Protein AF-A0A9Q9B5T7-F1 (afdb_monomer_lite)

Radius of gyration: 18.52 Å; chains: 1; bounding box: 42×39×51 Å

Secondary structure (DSSP, 8-state):
-HHHHHHHHHHHHHTSS-------TT-EEEEEEEEESEEEEEEEEEETTEEEEEEEEEEEE--EETTEEEEEEEEEEEEEEEEEEE--EETTEE--EEEEEEEEEEEEEEEEETT--EEEEEEEEEEEEEEEEEE-SS-TTEEEEEEEEEEEEE-TTGGGTT--SEEEEEEEEEEEEEE-

Foldseek 3Di:
DVVVVVVVVVVVVLQPAQFEDDLAAQKKKKWWWDFAFTFIKIKHHNHSFKMKIWTKGWHWDWDDDPPKIKIKTFIKIKIWMKGFPDFDARNHYTWTWIKIKTKMKTFIWIAIPPVRDTDTWIKIKIKIKTKIKGGGPVCNQKIKMWIKIKMKIAIPCCVVPVHDRIDTDITGTMIMITID

pLDDT: mean 84.71, std 15.4, range [39.19, 98.0]

Sequence (180 aa):
MKKIVFIFIFIGSIFMQSVYAGNQKGTTKIGAYIGYPFGISFSHNFTQKGQLDIQISGIVGFPIKGNNAYFYYGGEFYVGYLRSVAEPIINGAVCPFEIGGGIGLAPVMEHTYPNSSQNLAIYIGGFFDLRWEVFFVNLPHFNLFLDISPGVYFNPTAFKYDRHLAIITGRIGLGLRYIF

Structure (mmCIF, N/CA/C/O backbone):
data_AF-A0A9Q9B5T7-F1
#
_entry.id   AF-A0A9Q9B5T7-F1
#
loop_
_atom_site.group_PDB
_atom_site.id
_atom_site.type_symbol
_atom_site.label_atom_id
_atom_site.label_alt_id
_atom_site.label_comp_id
_atom_site.label_asym_id
_atom_site.label_entity_id
_atom_site.label_seq_id
_atom_site.pdbx_PDB_ins_code
_atom_site.Cartn_x
_atom_site.Cartn_y
_atom_site.Cartn_z
_atom_site.occupancy
_atom_site.B_iso_or_equiv
_atom_site.auth_seq_id
_atom_site.auth_comp_id
_atom_site.auth_asym_id
_atom_site.auth_atom_id
_atom_site.pdbx_PDB_model_num
ATOM 1 N N . MET A 1 1 ? 7.354 -28.021 4.460 1.00 44.66 1 MET A N 1
ATOM 2 C CA . MET A 1 1 ? 6.217 -28.361 5.350 1.00 44.66 1 MET A CA 1
ATOM 3 C C . MET A 1 1 ? 6.230 -27.589 6.670 1.00 44.66 1 MET A C 1
ATOM 5 O O . MET A 1 1 ? 5.253 -26.909 6.934 1.00 44.66 1 MET A O 1
ATOM 9 N N . LYS A 1 2 ? 7.323 -27.579 7.453 1.00 39.84 2 LYS A N 1
ATOM 10 C CA . LYS A 1 2 ? 7.392 -26.843 8.741 1.00 39.84 2 LYS A CA 1
ATOM 11 C C . LYS A 1 2 ? 7.036 -25.345 8.641 1.00 39.84 2 LYS A C 1
ATOM 13 O O . LYS A 1 2 ? 6.262 -24.858 9.448 1.00 39.84 2 LYS A O 1
ATOM 18 N N . LYS A 1 3 ? 7.514 -24.635 7.608 1.00 42.47 3 LYS A N 1
ATOM 19 C CA . LYS A 1 3 ? 7.206 -23.202 7.387 1.00 42.47 3 LYS A CA 1
ATOM 20 C C . LYS A 1 3 ? 5.724 -22.928 7.077 1.00 42.47 3 LYS A C 1
ATOM 22 O O . LYS A 1 3 ? 5.190 -21.925 7.521 1.00 42.47 3 LYS A O 1
ATOM 27 N N . ILE A 1 4 ? 5.063 -23.844 6.363 1.00 49.12 4 ILE A N 1
ATOM 28 C CA . ILE A 1 4 ? 3.631 -23.748 6.031 1.00 49.12 4 ILE A CA 1
ATOM 29 C C . ILE A 1 4 ? 2.795 -23.957 7.295 1.00 49.12 4 ILE A C 1
ATOM 31 O O . ILE A 1 4 ? 1.866 -23.204 7.543 1.00 49.12 4 ILE A O 1
ATOM 35 N N . VAL A 1 5 ? 3.189 -24.907 8.147 1.00 48.81 5 VAL A N 1
ATOM 36 C CA . VAL A 1 5 ? 2.552 -25.135 9.450 1.00 48.81 5 VAL A CA 1
ATOM 37 C C . VAL A 1 5 ? 2.672 -23.901 10.349 1.00 48.81 5 VAL A C 1
ATOM 39 O O . VAL A 1 5 ? 1.681 -23.518 10.947 1.00 48.81 5 VAL A O 1
ATOM 42 N N . PHE A 1 6 ? 3.817 -23.208 10.378 1.00 49.06 6 PHE A N 1
ATOM 43 C CA . PHE A 1 6 ? 3.931 -21.935 11.106 1.00 49.06 6 PHE A CA 1
ATOM 44 C C . PHE A 1 6 ? 3.012 -20.843 10.553 1.00 49.06 6 PHE A C 1
ATOM 46 O O . PHE A 1 6 ? 2.410 -20.127 11.340 1.00 49.06 6 PHE A O 1
ATOM 53 N N . ILE A 1 7 ? 2.859 -20.738 9.229 1.00 54.16 7 ILE A N 1
ATOM 54 C CA . ILE A 1 7 ? 1.939 -19.775 8.606 1.00 54.16 7 ILE A CA 1
ATOM 55 C C . ILE A 1 7 ? 0.486 -20.115 8.958 1.00 54.16 7 ILE A C 1
ATOM 57 O O . ILE A 1 7 ? -0.253 -19.232 9.369 1.00 54.16 7 ILE A O 1
ATOM 61 N N . PHE A 1 8 ? 0.084 -21.386 8.886 1.00 50.44 8 PHE A N 1
ATOM 62 C CA . PHE A 1 8 ? -1.262 -21.818 9.279 1.00 50.44 8 PHE A CA 1
ATOM 63 C C . PHE A 1 8 ? -1.513 -21.727 10.786 1.00 50.44 8 PHE A C 1
ATOM 65 O O . PHE A 1 8 ? -2.636 -21.446 11.181 1.00 50.44 8 PHE A O 1
ATOM 72 N N . ILE A 1 9 ? -0.497 -21.917 11.629 1.00 52.69 9 ILE A N 1
ATOM 73 C CA . ILE A 1 9 ? -0.594 -21.694 13.078 1.00 52.69 9 ILE A CA 1
ATOM 74 C C . ILE A 1 9 ? -0.696 -20.198 13.372 1.00 52.69 9 ILE A C 1
ATOM 76 O O . ILE A 1 9 ? -1.502 -19.814 14.207 1.00 52.69 9 ILE A O 1
ATOM 80 N N . PHE A 1 10 ? 0.055 -19.349 12.669 1.00 52.12 10 PHE A N 1
ATOM 81 C CA . PHE A 1 10 ? -0.022 -17.897 12.822 1.00 52.12 10 PHE A CA 1
ATOM 82 C C . PHE A 1 10 ? -1.396 -17.377 12.377 1.00 52.12 10 PHE A C 1
ATOM 84 O O . PHE A 1 10 ? -2.087 -16.721 13.150 1.00 52.12 10 PHE A O 1
ATOM 91 N N . ILE A 1 11 ? -1.855 -17.785 11.190 1.00 53.28 11 ILE A N 1
ATOM 92 C CA . ILE A 1 11 ? -3.201 -17.512 10.668 1.00 53.28 11 ILE A CA 1
ATOM 93 C C . ILE A 1 11 ? -4.277 -18.083 11.605 1.00 53.28 11 ILE A C 1
ATOM 95 O O . ILE A 1 11 ? -5.206 -17.377 11.973 1.00 53.28 11 ILE A O 1
ATOM 99 N N . GLY A 1 12 ? -4.134 -19.324 12.069 1.00 48.88 12 GLY A N 1
ATOM 100 C CA . GLY A 1 12 ? -5.062 -19.965 13.005 1.00 48.88 12 GLY A CA 1
ATOM 101 C C . GLY A 1 12 ? -5.105 -19.289 14.378 1.00 48.88 12 GLY A C 1
ATOM 102 O O . GLY A 1 12 ? -6.171 -19.183 14.977 1.00 48.88 12 GLY A O 1
ATOM 103 N N . SER A 1 13 ? -3.974 -18.762 14.853 1.00 47.97 13 SER A N 1
ATOM 104 C CA . SER A 1 13 ? -3.888 -18.015 16.110 1.00 47.97 13 SER A CA 1
ATOM 105 C C . SER A 1 13 ? -4.527 -16.628 16.022 1.00 47.97 13 SER A C 1
ATOM 107 O O . SER A 1 13 ? -5.044 -16.152 17.028 1.00 47.97 13 SER A O 1
ATOM 109 N N . ILE A 1 14 ? -4.583 -16.026 14.826 1.00 54.25 14 ILE A N 1
ATOM 110 C CA . ILE A 1 14 ? -5.343 -14.793 14.563 1.00 54.25 14 ILE A CA 1
ATOM 111 C C . ILE A 1 14 ? -6.856 -15.046 14.721 1.00 54.25 14 ILE A C 1
ATOM 113 O O . ILE A 1 14 ? -7.569 -14.180 15.218 1.00 54.25 14 ILE A O 1
ATOM 117 N N . PHE A 1 15 ? -7.346 -16.247 14.391 1.00 47.72 15 PHE A N 1
ATOM 118 C CA . PHE A 1 15 ? -8.767 -16.613 14.509 1.00 47.72 15 PHE A CA 1
ATOM 119 C C . PHE A 1 15 ? -9.203 -17.103 15.907 1.00 47.72 15 PHE A C 1
ATOM 121 O O . PHE A 1 15 ? -10.396 -17.297 16.138 1.00 47.72 15 PHE A O 1
ATOM 128 N N . MET A 1 16 ? -8.268 -17.306 16.845 1.00 39.84 16 MET A N 1
ATOM 129 C CA . MET A 1 16 ? -8.528 -17.892 18.175 1.00 39.84 16 MET A CA 1
ATOM 130 C C . MET A 1 16 ? -8.492 -16.892 19.336 1.00 39.84 16 MET A C 1
ATOM 132 O O . MET A 1 16 ? -8.702 -17.283 20.483 1.00 39.84 16 MET A O 1
ATOM 136 N N . GLN A 1 17 ? -8.223 -15.612 19.085 1.00 42.88 17 GLN A N 1
ATOM 137 C CA . GLN A 1 17 ? -8.236 -14.622 20.160 1.00 42.88 17 GLN A CA 1
ATOM 138 C C . GLN A 1 17 ? -9.648 -14.089 20.370 1.00 42.88 17 GLN A C 1
ATOM 140 O O . GLN A 1 17 ? -10.446 -14.029 19.439 1.00 42.88 17 GLN A O 1
ATOM 145 N N . SER A 1 18 ? -9.968 -13.727 21.609 1.00 39.19 18 SER A N 1
ATOM 146 C CA . SER A 1 18 ? -11.069 -12.823 21.905 1.00 39.19 18 SER A CA 1
ATOM 147 C C . SER A 1 18 ? -10.739 -11.487 21.223 1.00 39.19 18 SER A C 1
ATOM 149 O O . SER A 1 18 ? -9.601 -11.010 21.321 1.00 39.19 18 SER A O 1
ATOM 151 N N . VAL A 1 19 ? -11.690 -10.883 20.500 1.00 47.16 19 VAL A N 1
ATOM 152 C CA . VAL A 1 19 ? -11.488 -9.689 19.633 1.00 47.16 19 VAL A CA 1
ATOM 153 C C . VAL A 1 19 ? -12.333 -8.497 20.212 1.00 47.16 19 VAL A C 1
ATOM 155 O O . VAL A 1 19 ? -13.461 -8.721 20.622 1.00 47.16 19 VAL A O 1
ATOM 158 N N . TYR A 1 20 ? -11.763 -7.294 20.474 1.00 46.72 20 TYR A N 1
ATOM 159 C CA . TYR A 1 20 ? -12.476 -6.080 20.968 1.00 46.72 20 TYR A CA 1
ATOM 160 C C . TYR A 1 20 ? -12.232 -4.891 20.031 1.00 46.72 20 TYR A C 1
ATOM 162 O O . TYR A 1 20 ? -11.212 -4.819 19.349 1.00 46.72 20 TYR A O 1
ATOM 170 N N . ALA A 1 21 ? -13.202 -3.978 19.998 1.00 51.38 21 ALA A N 1
ATOM 171 C CA . ALA A 1 21 ? -13.371 -2.901 19.028 1.00 51.38 21 ALA A CA 1
ATOM 172 C C . ALA A 1 21 ? -12.377 -1.731 19.201 1.00 51.38 21 ALA A C 1
ATOM 174 O O . ALA A 1 21 ? -12.146 -1.259 20.310 1.00 51.38 21 ALA A O 1
ATOM 175 N N . GLY A 1 22 ? -11.901 -1.141 18.099 1.00 56.53 22 GLY A N 1
ATOM 176 C CA . GLY A 1 22 ? -12.499 0.134 17.701 1.00 56.53 22 GLY A CA 1
ATOM 177 C C . GLY A 1 22 ? -11.964 0.724 16.394 1.00 56.53 22 GLY A C 1
ATOM 178 O O . GLY A 1 22 ? -10.990 1.471 16.400 1.00 56.53 22 GLY A O 1
ATOM 179 N N . ASN A 1 23 ? -12.688 0.506 15.293 1.00 68.75 23 ASN A N 1
ATOM 180 C CA . ASN A 1 23 ? -12.613 1.360 14.105 1.00 68.75 23 ASN A CA 1
ATOM 181 C C . ASN A 1 23 ? -13.394 2.664 14.372 1.00 68.75 23 ASN A C 1
ATOM 183 O O . ASN A 1 23 ? -14.503 2.862 13.879 1.00 68.75 23 ASN A O 1
ATOM 187 N N . GLN A 1 24 ? -12.882 3.515 15.264 1.00 81.38 24 GLN A N 1
ATOM 188 C CA . GLN A 1 24 ? -13.587 4.727 15.686 1.00 81.38 24 GLN A CA 1
ATOM 189 C C . GLN A 1 24 ? -13.220 5.924 14.810 1.00 81.38 24 GLN A C 1
ATOM 191 O O . GLN A 1 24 ? -12.184 5.959 14.149 1.00 81.38 24 GLN A O 1
ATOM 196 N N . LYS A 1 25 ? -14.090 6.934 14.807 1.00 88.31 25 LYS A N 1
ATOM 197 C CA . LYS A 1 25 ? -13.773 8.227 14.200 1.00 88.31 25 LYS A CA 1
ATOM 198 C C . LYS A 1 25 ? -12.611 8.873 14.965 1.00 88.31 25 LYS A C 1
ATOM 200 O O . LYS A 1 25 ? -12.662 8.952 16.186 1.00 88.31 25 LYS A O 1
ATOM 205 N N . GLY A 1 26 ? -11.618 9.381 14.242 1.00 88.62 26 GLY A N 1
ATOM 206 C CA . GLY A 1 26 ? -10.431 10.043 14.789 1.00 88.62 26 GLY A CA 1
ATOM 207 C C . GLY A 1 26 ? -9.255 9.107 15.072 1.00 88.62 26 GLY A C 1
ATOM 208 O O . GLY A 1 26 ? -8.153 9.592 15.317 1.00 88.62 26 GLY A O 1
ATOM 209 N N . THR A 1 27 ? -9.454 7.788 14.997 1.00 89.12 27 THR A N 1
ATOM 210 C CA . THR A 1 27 ? -8.391 6.803 15.212 1.00 89.12 27 THR A CA 1
ATOM 211 C C . THR A 1 27 ? -7.291 6.945 14.165 1.00 89.12 27 THR A C 1
ATOM 213 O O . THR A 1 27 ? -7.566 6.980 12.962 1.00 89.12 27 THR A O 1
ATOM 216 N N . THR A 1 28 ? -6.044 6.986 14.630 1.00 93.56 28 THR A N 1
ATOM 217 C CA . THR A 1 28 ? -4.852 7.038 13.778 1.00 93.56 28 THR A CA 1
ATOM 218 C C . THR A 1 28 ? -4.064 5.749 13.935 1.00 93.56 28 THR A C 1
ATOM 220 O O . THR A 1 28 ? -3.933 5.229 15.041 1.00 93.56 28 THR A O 1
ATOM 223 N N . LYS A 1 29 ? -3.546 5.216 12.828 1.00 93.81 29 LYS A N 1
ATOM 224 C CA . LYS A 1 29 ? -2.855 3.927 12.796 1.00 93.81 29 LYS A CA 1
ATOM 225 C C . LYS A 1 29 ? -1.537 4.070 12.036 1.00 93.81 29 LYS A C 1
ATOM 227 O O . LYS A 1 29 ? -1.515 4.681 10.970 1.00 93.81 29 LYS A O 1
ATOM 232 N N . ILE A 1 30 ? -0.444 3.495 12.539 1.00 95.50 30 ILE A N 1
ATOM 233 C CA . ILE A 1 30 ? 0.839 3.419 11.816 1.00 95.50 30 ILE A CA 1
ATOM 234 C C . ILE A 1 30 ? 1.472 2.045 11.975 1.00 95.50 30 ILE A C 1
ATOM 236 O O . ILE A 1 30 ? 1.440 1.471 13.057 1.00 95.50 30 ILE A O 1
ATOM 240 N N . GLY A 1 31 ? 2.100 1.511 10.937 1.00 94.25 31 GLY A N 1
ATOM 241 C CA . GLY A 1 31 ? 2.891 0.302 11.103 1.00 94.25 31 GLY A CA 1
ATOM 242 C C . GLY A 1 31 ? 3.511 -0.227 9.833 1.00 94.25 31 GLY A C 1
ATOM 243 O O . GLY A 1 31 ? 3.676 0.499 8.857 1.00 94.25 31 GLY A O 1
ATOM 244 N N . ALA A 1 32 ? 3.886 -1.498 9.871 1.00 95.12 32 ALA A N 1
ATOM 245 C CA . ALA A 1 32 ? 4.594 -2.153 8.784 1.00 95.12 32 ALA A CA 1
ATOM 246 C C . ALA A 1 32 ? 3.621 -2.886 7.857 1.00 95.12 32 ALA A C 1
ATOM 248 O O . ALA A 1 32 ? 2.612 -3.433 8.300 1.00 95.12 32 ALA A O 1
ATOM 249 N N . TYR A 1 33 ? 3.967 -2.925 6.576 1.00 94.44 33 TYR A N 1
ATOM 250 C CA . TYR A 1 33 ? 3.302 -3.684 5.529 1.00 94.44 33 TYR A CA 1
ATOM 251 C C . TYR A 1 33 ? 4.312 -4.627 4.878 1.00 94.44 33 TYR A C 1
ATOM 253 O O . TYR A 1 33 ? 5.367 -4.201 4.404 1.00 94.44 33 TYR A O 1
ATOM 261 N N . ILE A 1 34 ? 3.993 -5.914 4.879 1.00 93.06 34 ILE A N 1
ATOM 262 C CA . ILE A 1 34 ? 4.806 -6.978 4.304 1.00 93.06 34 ILE A CA 1
ATOM 263 C C . ILE A 1 34 ? 4.008 -7.599 3.165 1.00 93.06 34 ILE A C 1
ATOM 265 O O . ILE A 1 34 ? 2.947 -8.190 3.371 1.00 93.06 34 ILE A O 1
ATOM 269 N N . GLY A 1 35 ? 4.546 -7.484 1.960 1.00 90.44 35 GLY A N 1
ATOM 270 C CA . GLY A 1 35 ? 3.885 -7.936 0.753 1.00 90.44 35 GLY A CA 1
ATOM 271 C C . GLY A 1 35 ? 4.619 -7.457 -0.485 1.00 90.44 35 GLY A C 1
ATOM 272 O O . GLY A 1 35 ? 5.831 -7.224 -0.464 1.00 90.44 35 GLY A O 1
ATOM 273 N N . TYR A 1 36 ? 3.857 -7.307 -1.557 1.00 90.62 36 TYR A N 1
ATOM 274 C CA . TYR A 1 36 ? 4.259 -6.541 -2.717 1.00 90.62 36 TYR A CA 1
ATOM 275 C C . TYR A 1 36 ? 3.397 -5.281 -2.770 1.00 90.62 36 TYR A C 1
ATOM 277 O O . TYR A 1 36 ? 2.193 -5.433 -2.936 1.00 90.62 36 TYR A O 1
ATOM 285 N N . PRO A 1 37 ? 3.954 -4.072 -2.625 1.00 90.69 37 PRO A N 1
ATOM 286 C CA . PRO A 1 37 ? 5.326 -3.766 -2.204 1.00 90.69 37 PRO A CA 1
ATOM 287 C C . PRO A 1 37 ? 5.548 -3.986 -0.687 1.00 90.69 37 PRO A C 1
ATOM 289 O O . PRO A 1 37 ? 4.654 -4.456 0.004 1.00 90.69 37 PRO A O 1
ATOM 292 N N . PHE A 1 38 ? 6.732 -3.690 -0.137 1.00 92.62 38 PHE A N 1
ATOM 293 C CA . PHE A 1 38 ? 6.987 -3.782 1.316 1.00 92.62 38 PHE A CA 1
ATOM 294 C C . PHE A 1 38 ? 7.300 -2.402 1.897 1.00 92.62 38 PHE A C 1
ATOM 296 O O . PHE A 1 38 ? 8.043 -1.636 1.287 1.00 92.62 38 PHE A O 1
ATOM 303 N N . GLY A 1 39 ? 6.797 -2.068 3.085 1.00 95.06 39 GLY A N 1
ATOM 304 C CA . GLY A 1 39 ? 7.050 -0.739 3.631 1.00 95.06 39 GLY A CA 1
ATOM 305 C C . GLY A 1 39 ? 6.294 -0.373 4.894 1.00 95.06 39 GLY A C 1
ATOM 306 O O . GLY A 1 39 ? 6.007 -1.216 5.741 1.00 95.06 39 GLY A O 1
ATOM 307 N N . ILE A 1 40 ? 6.012 0.921 5.023 1.00 96.38 40 ILE A N 1
ATOM 308 C CA . ILE A 1 40 ? 5.319 1.530 6.156 1.00 96.38 40 ILE A CA 1
ATOM 309 C C . ILE A 1 40 ? 3.962 2.018 5.674 1.00 96.38 40 ILE A C 1
ATOM 311 O O . ILE A 1 40 ? 3.825 2.549 4.572 1.00 96.38 40 ILE A O 1
ATOM 315 N N . SER A 1 41 ? 2.955 1.850 6.514 1.00 96.00 41 SER A N 1
ATOM 316 C CA . SER A 1 41 ? 1.600 2.271 6.236 1.00 96.00 41 SER A CA 1
ATOM 317 C C . SER A 1 41 ? 1.041 3.106 7.378 1.00 96.00 41 SER A C 1
ATOM 319 O O . SER A 1 41 ? 1.283 2.822 8.550 1.00 96.00 41 SER A O 1
ATOM 321 N N . PHE A 1 42 ? 0.288 4.132 7.013 1.00 96.12 42 PHE A N 1
ATOM 322 C CA . PHE A 1 42 ? -0.403 5.052 7.895 1.00 96.12 42 PHE A CA 1
ATOM 323 C C . PHE A 1 42 ? -1.874 5.103 7.489 1.00 96.12 42 PHE A C 1
ATOM 325 O O . PHE A 1 42 ? -2.177 5.154 6.300 1.00 96.12 42 PHE A O 1
ATOM 332 N N . SER A 1 43 ? -2.789 5.137 8.451 1.00 95.38 43 SER A N 1
ATOM 333 C CA . SER A 1 43 ? -4.190 5.422 8.162 1.00 95.38 43 SER A CA 1
ATOM 334 C C . SER A 1 43 ? -4.830 6.307 9.222 1.00 95.38 43 SER A C 1
ATOM 336 O O . SER A 1 43 ? -4.394 6.355 10.375 1.00 95.38 43 SER A O 1
ATOM 338 N N . HIS A 1 44 ? -5.863 7.037 8.812 1.00 95.06 44 HIS A N 1
ATOM 339 C CA . HIS A 1 44 ? -6.631 7.896 9.704 1.00 95.06 44 HIS A CA 1
ATOM 340 C C . HIS A 1 44 ? -8.123 7.799 9.399 1.00 95.06 44 HIS A C 1
ATOM 342 O O . HIS A 1 44 ? -8.561 8.036 8.272 1.00 95.06 44 HIS A O 1
ATOM 348 N N . ASN A 1 45 ? -8.914 7.500 10.423 1.00 93.06 45 ASN A N 1
ATOM 349 C CA . ASN A 1 45 ? -10.358 7.363 10.311 1.00 93.06 45 ASN A CA 1
ATOM 350 C C . ASN A 1 45 ? -11.051 8.729 10.396 1.00 93.06 45 ASN A C 1
ATOM 352 O O . ASN A 1 45 ? -11.218 9.286 11.480 1.00 93.06 45 ASN A O 1
ATOM 356 N N . PHE A 1 46 ? -11.564 9.250 9.282 1.00 91.88 46 PHE A N 1
ATOM 357 C CA . PHE A 1 46 ? -12.375 10.478 9.294 1.00 91.88 46 PHE A CA 1
ATOM 358 C C . PHE A 1 46 ? -13.784 10.255 9.847 1.00 91.88 46 PHE A C 1
ATOM 360 O O . PHE A 1 46 ? -14.415 11.161 10.399 1.00 91.88 46 PHE A O 1
ATOM 367 N N . THR A 1 47 ? -14.305 9.045 9.658 1.00 89.19 47 THR A N 1
ATOM 368 C CA . THR A 1 47 ? -15.614 8.591 10.142 1.00 89.19 47 THR A CA 1
ATOM 369 C C . THR A 1 47 ? -15.489 7.143 10.610 1.00 89.19 47 THR A C 1
ATOM 371 O O . THR A 1 47 ? -14.462 6.517 10.376 1.00 89.19 47 THR A O 1
ATOM 374 N N . GLN A 1 48 ? -16.539 6.580 11.213 1.00 84.62 48 GLN A N 1
ATOM 375 C CA . GLN A 1 48 ? -16.557 5.152 11.568 1.00 84.62 48 GLN A CA 1
ATOM 376 C C . GLN A 1 48 ? -16.375 4.222 10.354 1.00 84.62 48 GLN A C 1
ATOM 378 O O . GLN A 1 48 ? -15.908 3.104 10.515 1.00 84.62 48 GLN A O 1
ATOM 383 N N . LYS A 1 49 ? -16.729 4.684 9.145 1.00 89.94 49 LYS A N 1
ATOM 384 C CA . LYS A 1 49 ? -16.713 3.873 7.917 1.00 89.94 49 LYS A CA 1
ATOM 385 C C . LYS A 1 49 ? -15.710 4.329 6.873 1.00 89.94 49 LYS A C 1
ATOM 387 O O . LYS A 1 49 ? -15.706 3.772 5.789 1.00 89.94 49 LYS A O 1
ATOM 392 N N . GLY A 1 50 ? -14.966 5.400 7.109 1.00 93.31 50 GLY A N 1
ATOM 393 C CA . GLY A 1 50 ? -14.171 6.046 6.068 1.00 93.31 50 GLY A CA 1
ATOM 394 C C . GLY A 1 50 ? -12.806 6.420 6.597 1.00 93.31 50 GLY A C 1
ATOM 395 O O . GLY A 1 50 ? -12.735 7.162 7.582 1.00 93.31 50 GLY A O 1
ATOM 396 N N . GLN A 1 51 ? -11.762 5.953 5.918 1.00 94.88 51 GLN A N 1
ATOM 397 C CA . GLN A 1 51 ? -10.379 6.193 6.303 1.00 94.88 51 GLN A CA 1
ATOM 398 C C . GLN A 1 51 ? -9.510 6.671 5.136 1.00 94.88 51 GLN A C 1
ATOM 400 O O . GLN A 1 51 ? -9.681 6.254 3.992 1.00 94.88 51 GLN A O 1
ATOM 405 N N . LEU A 1 52 ? -8.576 7.568 5.453 1.00 96.81 52 LEU A N 1
ATOM 406 C CA . LEU A 1 52 ? -7.400 7.855 4.636 1.00 96.81 52 LEU A CA 1
ATOM 407 C C . LEU A 1 52 ? -6.424 6.698 4.776 1.00 96.81 52 LEU A C 1
ATOM 409 O O . LEU A 1 52 ? -6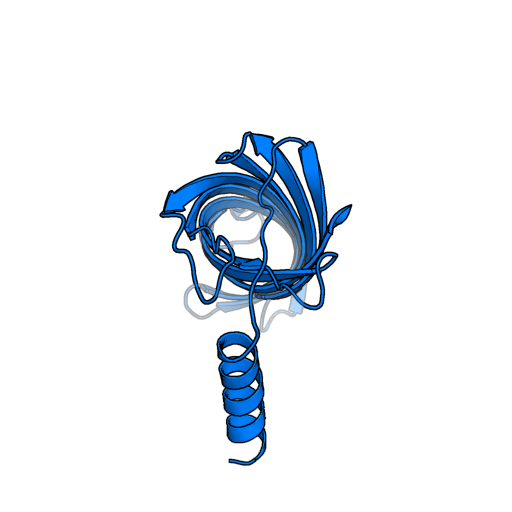.164 6.271 5.899 1.00 96.81 52 LEU A O 1
ATOM 413 N N . ASP A 1 53 ? -5.832 6.274 3.671 1.00 95.62 53 ASP A N 1
ATOM 414 C CA . ASP A 1 53 ? -4.750 5.302 3.657 1.00 95.62 53 ASP A CA 1
ATOM 415 C C . ASP A 1 53 ? -3.530 5.883 2.950 1.00 95.62 53 ASP A C 1
ATOM 417 O O . ASP A 1 53 ? -3.630 6.393 1.837 1.00 95.62 53 ASP A O 1
ATOM 421 N N . ILE A 1 54 ? -2.374 5.822 3.601 1.00 96.88 54 ILE A N 1
ATOM 422 C CA . ILE A 1 54 ? -1.090 6.247 3.049 1.00 96.88 54 ILE A CA 1
ATOM 423 C C . ILE A 1 54 ? -0.100 5.102 3.206 1.00 96.88 54 ILE A C 1
ATOM 425 O O . ILE A 1 54 ? -0.056 4.411 4.228 1.00 96.88 54 ILE A O 1
ATOM 429 N N . GLN A 1 55 ? 0.737 4.909 2.197 1.00 95.81 55 GLN A N 1
ATOM 430 C CA . GLN A 1 55 ? 1.797 3.918 2.246 1.00 95.81 55 GLN A CA 1
ATOM 431 C C . GLN A 1 55 ? 3.056 4.443 1.560 1.00 95.81 55 GLN A C 1
ATOM 433 O O . GLN A 1 55 ? 2.992 5.096 0.524 1.00 95.81 55 GLN A O 1
ATOM 438 N N . ILE A 1 56 ? 4.206 4.152 2.164 1.00 96.62 56 ILE A N 1
ATOM 439 C CA . ILE A 1 56 ? 5.528 4.382 1.583 1.00 96.62 56 ILE A CA 1
ATOM 440 C C . ILE A 1 56 ? 6.226 3.037 1.556 1.00 96.62 56 ILE A C 1
ATOM 442 O O . ILE A 1 56 ? 6.382 2.407 2.602 1.00 96.62 56 ILE A O 1
ATOM 446 N N . SER A 1 57 ? 6.600 2.562 0.375 1.00 95.12 57 SER A N 1
ATOM 447 C CA . SER A 1 57 ? 7.115 1.205 0.208 1.00 95.12 57 SER A CA 1
ATOM 448 C C . SER A 1 57 ? 8.275 1.118 -0.766 1.00 95.12 57 SER A C 1
ATOM 450 O O . SER A 1 57 ? 8.394 1.920 -1.684 1.00 95.12 57 SER A O 1
ATOM 452 N N . GLY A 1 58 ? 9.142 0.133 -0.555 1.00 95.19 58 GLY A N 1
ATOM 453 C CA . GLY A 1 58 ? 10.125 -0.300 -1.534 1.00 95.19 58 GLY A CA 1
ATOM 454 C C . GLY A 1 58 ? 9.469 -1.229 -2.546 1.00 95.19 58 GLY A C 1
ATOM 455 O O . GLY A 1 58 ? 8.762 -2.169 -2.169 1.00 95.19 58 GLY A O 1
ATOM 456 N N . ILE A 1 59 ? 9.710 -0.975 -3.831 1.00 93.19 59 ILE A N 1
ATOM 457 C CA . ILE A 1 59 ? 9.141 -1.762 -4.925 1.00 93.19 59 ILE A CA 1
ATOM 458 C C . ILE A 1 59 ? 10.242 -2.332 -5.800 1.00 93.19 59 ILE A C 1
ATOM 460 O O . ILE A 1 59 ? 11.292 -1.718 -5.991 1.00 93.19 59 ILE A O 1
ATOM 464 N N . VAL A 1 60 ? 9.965 -3.498 -6.369 1.00 92.12 60 VAL A N 1
ATOM 465 C CA . VAL A 1 60 ? 10.791 -4.139 -7.393 1.00 92.12 60 VAL A CA 1
ATOM 466 C C . VAL A 1 60 ? 9.889 -4.688 -8.493 1.00 92.12 60 VAL A C 1
ATOM 468 O O . VAL A 1 60 ? 8.711 -4.917 -8.257 1.00 92.12 60 VAL A O 1
ATOM 471 N N . GLY A 1 61 ? 10.375 -4.922 -9.700 1.00 89.06 61 GLY A N 1
ATOM 472 C CA . GLY A 1 61 ? 9.542 -5.531 -10.735 1.00 89.06 61 GLY A CA 1
ATOM 473 C C . GLY A 1 61 ? 10.332 -5.945 -11.956 1.00 89.06 61 GLY A C 1
ATOM 474 O O . GLY A 1 61 ? 11.417 -5.431 -12.197 1.00 89.06 61 GLY A O 1
ATOM 475 N N . PHE A 1 62 ? 9.784 -6.887 -12.720 1.00 89.56 62 PHE A N 1
ATOM 476 C CA . PHE A 1 62 ? 10.403 -7.403 -13.941 1.00 89.56 62 PHE A CA 1
ATOM 477 C C . PHE A 1 62 ? 9.398 -7.435 -15.105 1.00 89.56 62 PHE A C 1
ATOM 479 O O . PHE A 1 62 ? 8.901 -8.509 -15.452 1.00 89.56 62 PHE A O 1
ATOM 486 N N . PRO A 1 63 ? 9.039 -6.286 -15.708 1.00 87.06 63 PRO A N 1
ATOM 487 C CA . PRO A 1 63 ? 8.164 -6.283 -16.872 1.00 87.06 63 PRO A CA 1
ATOM 488 C C . PRO A 1 63 ? 8.850 -6.872 -18.107 1.00 87.06 63 PRO A C 1
ATOM 490 O O . PRO A 1 63 ? 10.056 -6.717 -18.320 1.00 87.06 63 PRO A O 1
ATOM 493 N N . ILE A 1 64 ? 8.042 -7.498 -18.960 1.00 85.75 64 ILE A N 1
ATOM 494 C CA . ILE A 1 64 ? 8.470 -8.098 -20.227 1.00 85.75 64 ILE A CA 1
ATOM 495 C C . ILE A 1 64 ? 7.757 -7.372 -21.370 1.00 85.75 64 ILE A C 1
ATOM 497 O O . ILE A 1 64 ? 6.532 -7.243 -21.352 1.00 85.75 64 ILE A O 1
ATOM 501 N N . LYS A 1 65 ? 8.507 -6.889 -22.366 1.00 82.38 65 LYS A N 1
ATOM 502 C CA . LYS A 1 65 ? 7.999 -6.252 -23.592 1.00 82.38 65 LYS A CA 1
ATOM 503 C C . LYS A 1 65 ? 8.605 -6.943 -24.814 1.00 82.38 65 LYS A C 1
ATOM 505 O O . LYS A 1 65 ? 9.770 -6.727 -25.144 1.00 82.38 65 LYS A O 1
ATOM 510 N N . GLY A 1 66 ? 7.814 -7.774 -25.495 1.00 81.94 66 GLY A N 1
ATOM 511 C CA . GLY A 1 66 ? 8.320 -8.612 -26.587 1.00 81.94 66 GLY A CA 1
ATOM 512 C C . GLY A 1 66 ? 9.430 -9.543 -26.085 1.00 81.94 66 GLY A C 1
ATOM 513 O O . GLY A 1 66 ? 9.219 -10.271 -25.121 1.00 81.94 66 GLY A O 1
ATOM 514 N N . ASN A 1 67 ? 10.617 -9.468 -26.697 1.00 78.31 67 ASN A N 1
ATOM 515 C CA . ASN A 1 67 ? 11.800 -10.246 -26.295 1.00 78.31 67 ASN A CA 1
ATOM 516 C C . ASN A 1 67 ? 12.698 -9.532 -25.266 1.00 78.31 67 ASN A C 1
ATOM 518 O O . ASN A 1 67 ? 13.720 -10.085 -24.867 1.00 78.31 67 ASN A O 1
ATOM 522 N N . ASN A 1 68 ? 12.346 -8.312 -24.849 1.00 76.50 68 ASN A N 1
ATOM 523 C CA . ASN A 1 68 ? 13.126 -7.535 -23.890 1.00 76.50 68 ASN A CA 1
ATOM 524 C C . ASN A 1 68 ? 12.487 -7.608 -22.502 1.00 76.50 68 ASN A C 1
ATOM 526 O O . ASN A 1 68 ? 11.271 -7.477 -22.354 1.00 76.50 68 ASN A O 1
ATOM 530 N N . ALA A 1 69 ? 13.320 -7.752 -21.476 1.00 83.44 69 ALA A N 1
ATOM 531 C CA . ALA A 1 69 ? 12.917 -7.615 -20.085 1.00 83.44 69 ALA A CA 1
ATOM 532 C C . ALA A 1 69 ? 13.688 -6.460 -19.450 1.00 83.44 69 ALA A C 1
ATOM 534 O O . ALA A 1 69 ? 14.849 -6.202 -19.785 1.00 83.44 69 ALA A O 1
ATOM 535 N N . TYR A 1 70 ? 13.053 -5.769 -18.516 1.00 86.75 70 TYR A N 1
ATOM 536 C CA . TYR A 1 70 ? 13.745 -4.806 -17.676 1.00 86.75 70 TYR A CA 1
ATOM 537 C C . TYR A 1 70 ? 13.389 -5.052 -16.221 1.00 86.75 70 TYR A C 1
ATOM 539 O O . TYR A 1 70 ? 12.273 -5.433 -15.893 1.00 86.75 70 TYR A O 1
ATOM 547 N N . PHE A 1 71 ? 14.373 -4.875 -15.356 1.00 89.94 71 PHE A N 1
ATOM 548 C CA . PHE A 1 71 ? 14.179 -4.836 -13.921 1.00 89.94 71 PHE A CA 1
ATOM 549 C C . PHE A 1 71 ? 13.911 -3.397 -13.515 1.00 89.94 71 PHE A C 1
ATOM 551 O O . PHE A 1 71 ? 14.572 -2.503 -14.033 1.00 89.94 71 PHE A O 1
ATOM 558 N N . TYR A 1 72 ? 13.009 -3.150 -12.578 1.00 90.81 72 TYR A N 1
ATOM 559 C CA . TYR A 1 72 ? 12.961 -1.872 -11.887 1.00 90.81 72 TYR A CA 1
ATOM 560 C C . TYR A 1 72 ? 13.011 -2.056 -10.380 1.00 90.81 72 TYR A C 1
ATOM 562 O O . TYR A 1 72 ? 12.513 -3.048 -9.852 1.00 90.81 72 TYR A O 1
ATOM 570 N N . TYR A 1 73 ? 13.594 -1.083 -9.689 1.00 93.75 73 TYR A N 1
ATOM 571 C CA . TYR A 1 73 ? 13.562 -0.983 -8.235 1.00 93.75 73 TYR A CA 1
ATOM 572 C C . TYR A 1 73 ? 13.483 0.478 -7.803 1.00 93.75 73 TYR A C 1
ATOM 574 O O . TYR A 1 73 ? 14.032 1.363 -8.461 1.00 93.75 73 TYR A O 1
ATOM 582 N N . GLY A 1 74 ? 12.801 0.748 -6.697 1.00 94.19 74 GLY A N 1
ATOM 583 C CA . GLY A 1 74 ? 12.654 2.111 -6.204 1.00 94.19 74 GLY A CA 1
ATOM 584 C C . GLY A 1 74 ? 11.694 2.218 -5.035 1.00 94.19 74 GLY A C 1
ATOM 585 O O . GLY A 1 74 ? 11.494 1.257 -4.291 1.00 94.19 74 GLY A O 1
ATOM 586 N N . GLY A 1 75 ? 11.126 3.409 -4.880 1.00 95.19 75 GLY A N 1
ATOM 587 C CA . GLY A 1 75 ? 10.108 3.694 -3.878 1.00 95.19 75 GLY A CA 1
ATOM 588 C C . GLY A 1 75 ? 8.740 3.873 -4.520 1.00 95.19 75 GLY A C 1
ATOM 589 O O . GLY A 1 75 ? 8.641 4.278 -5.672 1.00 95.19 75 GLY A O 1
ATOM 590 N N . GLU A 1 76 ? 7.696 3.611 -3.753 1.00 94.81 76 GLU A N 1
ATOM 591 C CA . GLU A 1 76 ? 6.310 3.922 -4.071 1.00 94.81 76 GLU A CA 1
ATOM 592 C C . GLU A 1 76 ? 5.717 4.716 -2.916 1.00 94.81 76 GLU A C 1
ATOM 594 O O . GLU A 1 76 ? 5.838 4.338 -1.749 1.00 94.81 76 GLU A O 1
ATOM 599 N N . PHE A 1 77 ? 5.082 5.827 -3.262 1.00 97.31 77 PHE A N 1
ATOM 600 C CA . PHE A 1 77 ? 4.216 6.589 -2.384 1.00 97.31 77 PHE A CA 1
ATOM 601 C C . PHE A 1 77 ? 2.779 6.385 -2.844 1.00 97.31 77 PHE A C 1
ATOM 603 O O . PHE A 1 77 ? 2.460 6.670 -3.995 1.00 97.31 77 PHE A O 1
ATOM 610 N N . TYR A 1 78 ? 1.916 5.935 -1.947 1.00 96.81 78 TYR A N 1
ATOM 611 C CA . TYR A 1 78 ? 0.497 5.734 -2.195 1.00 96.81 78 TYR A CA 1
ATOM 612 C C . TYR A 1 78 ? -0.335 6.596 -1.252 1.00 96.81 78 TYR A C 1
ATOM 614 O O . TYR A 1 78 ? -0.045 6.676 -0.056 1.00 96.81 78 TYR A O 1
ATOM 622 N N . VAL A 1 79 ? -1.401 7.187 -1.789 1.00 98.00 79 VAL A N 1
ATOM 623 C CA . VAL A 1 79 ? -2.462 7.832 -1.016 1.00 98.00 79 VAL A CA 1
ATOM 624 C C . VAL A 1 79 ? -3.822 7.414 -1.561 1.00 98.00 79 VAL A C 1
ATOM 626 O O . VAL A 1 79 ? -4.071 7.486 -2.764 1.00 98.00 79 VAL A O 1
ATOM 629 N N . GLY A 1 80 ? -4.717 7.002 -0.673 1.00 97.31 80 GLY A N 1
ATOM 630 C CA . GLY A 1 80 ? -6.035 6.513 -1.039 1.00 97.31 80 GLY A CA 1
ATOM 631 C C . GLY A 1 80 ? -7.085 6.730 0.030 1.00 97.31 80 GLY A C 1
ATOM 632 O O . GLY A 1 80 ? -6.814 7.184 1.142 1.00 97.31 80 GLY A O 1
ATOM 633 N N . TYR A 1 81 ? -8.313 6.403 -0.337 1.00 97.69 81 TYR A N 1
ATOM 634 C CA . TYR A 1 81 ? -9.465 6.437 0.545 1.00 97.69 81 TYR A CA 1
ATOM 635 C C . TYR A 1 81 ? -10.128 5.068 0.551 1.00 97.69 81 TYR A C 1
ATOM 637 O O . TYR A 1 81 ? -10.399 4.504 -0.509 1.00 97.69 81 TYR A O 1
ATOM 645 N N . LEU A 1 82 ? -10.430 4.569 1.745 1.00 96.62 82 LEU A N 1
ATOM 646 C CA . LEU A 1 82 ? -11.121 3.307 1.961 1.00 96.62 82 LEU A CA 1
ATOM 647 C C . LEU A 1 82 ? -12.440 3.555 2.678 1.00 96.62 82 LEU A C 1
ATOM 649 O O . LEU A 1 82 ? -12.534 4.395 3.580 1.00 96.62 82 LEU A O 1
ATOM 653 N N . ARG A 1 83 ? -13.457 2.787 2.291 1.00 95.56 83 ARG A N 1
ATOM 654 C CA . ARG A 1 83 ? -14.766 2.782 2.929 1.00 95.56 83 ARG A CA 1
ATOM 655 C C . ARG A 1 83 ? -15.153 1.377 3.363 1.00 95.56 83 ARG A C 1
ATOM 657 O O . ARG A 1 83 ? -15.201 0.465 2.542 1.00 95.56 83 ARG A O 1
ATOM 664 N N . SER A 1 84 ? -15.522 1.222 4.628 1.00 93.94 84 SER A N 1
ATOM 665 C CA . SER A 1 84 ? -16.074 -0.018 5.166 1.00 93.94 84 SER A CA 1
ATOM 666 C C . SER A 1 84 ? -17.447 -0.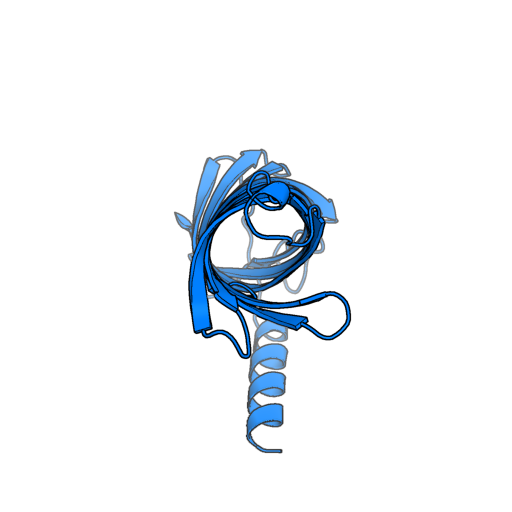302 4.547 1.00 93.94 84 SER A C 1
ATOM 668 O O . SER A 1 84 ? -18.361 0.529 4.603 1.00 93.94 84 SER A O 1
ATOM 670 N N . VAL A 1 85 ? -17.589 -1.484 3.949 1.00 94.94 85 VAL A N 1
ATOM 671 C CA . VAL A 1 85 ? -18.830 -1.964 3.311 1.00 94.94 85 VAL A CA 1
ATOM 672 C C . VAL A 1 85 ? -19.470 -3.121 4.065 1.00 94.94 85 VAL A C 1
ATOM 674 O O . VAL A 1 85 ? -20.682 -3.299 3.983 1.00 94.94 85 VAL A O 1
ATOM 677 N N . ALA A 1 86 ? -18.682 -3.861 4.840 1.00 90.56 86 ALA A N 1
ATOM 678 C CA . ALA A 1 86 ? -19.170 -4.840 5.797 1.00 90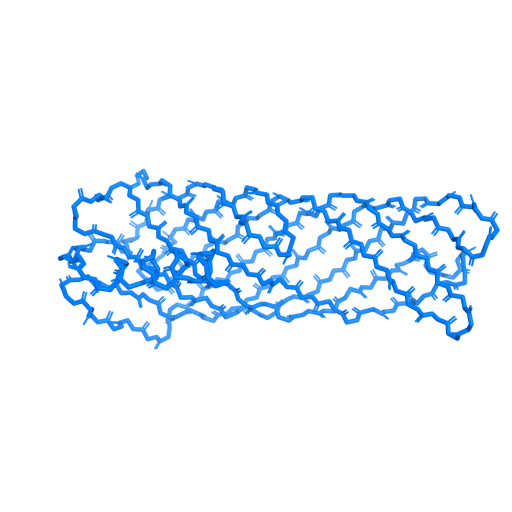.56 86 ALA A CA 1
ATOM 679 C C . ALA A 1 86 ? -18.345 -4.740 7.080 1.00 90.56 86 ALA A C 1
ATOM 681 O O . ALA A 1 86 ? -17.150 -4.472 7.037 1.00 90.56 86 ALA A O 1
ATOM 682 N N . GLU A 1 87 ? -18.984 -4.949 8.225 1.00 88.44 87 GLU A N 1
ATOM 683 C CA . GLU A 1 87 ? -18.365 -4.802 9.546 1.00 88.44 87 GLU A CA 1
ATOM 684 C C . GLU A 1 87 ? -18.651 -6.062 10.381 1.00 88.44 87 GLU A C 1
ATOM 686 O O . GLU A 1 87 ? -19.351 -5.984 11.393 1.00 88.44 87 GLU A O 1
ATOM 691 N N . PRO A 1 88 ? -18.203 -7.256 9.933 1.00 85.81 88 PRO A N 1
ATOM 692 C CA . PRO A 1 88 ? -18.447 -8.492 10.662 1.00 85.81 88 PRO A CA 1
ATOM 693 C C . PRO A 1 88 ? -17.845 -8.413 12.064 1.00 85.81 88 PRO A C 1
ATOM 695 O O . PRO A 1 88 ? -16.744 -7.893 12.257 1.00 85.81 88 PRO A O 1
ATOM 698 N N . ILE A 1 89 ? -18.575 -8.962 13.032 1.00 80.44 89 ILE A N 1
ATOM 699 C CA . ILE A 1 89 ? -18.103 -9.100 14.405 1.00 80.44 89 ILE A CA 1
ATOM 700 C C . ILE A 1 89 ? -17.597 -10.527 14.578 1.00 80.44 89 ILE A C 1
ATOM 702 O O . ILE A 1 89 ? -18.385 -11.472 14.560 1.00 80.44 89 ILE A O 1
ATOM 706 N N . ILE A 1 90 ? -16.289 -10.690 14.744 1.00 74.62 90 ILE A N 1
ATOM 707 C CA . ILE A 1 90 ? -15.653 -11.993 14.970 1.00 74.62 90 ILE A CA 1
ATOM 708 C C . ILE A 1 90 ? -15.175 -11.992 16.405 1.00 74.62 90 ILE A C 1
ATOM 710 O O . ILE A 1 90 ? -14.396 -11.121 16.756 1.00 74.62 90 ILE A O 1
ATOM 714 N N . ASN A 1 91 ? -15.660 -12.916 17.243 1.00 72.56 91 ASN A N 1
ATOM 715 C CA . ASN A 1 91 ? -15.241 -13.054 18.647 1.00 72.56 91 ASN A CA 1
ATOM 716 C C . ASN A 1 91 ? -15.260 -11.735 19.460 1.00 72.56 91 ASN A C 1
ATOM 718 O O . ASN A 1 91 ? -14.484 -11.589 20.402 1.00 72.56 91 ASN A O 1
ATOM 722 N N . GLY A 1 92 ? -16.143 -10.793 19.102 1.00 71.44 92 GLY A N 1
ATOM 723 C CA . GLY A 1 92 ? -16.366 -9.534 19.820 1.00 71.44 92 GLY A CA 1
ATOM 724 C C . GLY A 1 92 ? -15.759 -8.260 19.214 1.00 71.44 92 GLY A C 1
ATOM 725 O O . GLY A 1 92 ? -16.134 -7.186 19.687 1.00 71.44 92 GLY A O 1
ATOM 726 N N . ALA A 1 93 ? -14.892 -8.309 18.182 1.00 71.81 93 ALA A N 1
ATOM 727 C CA . ALA A 1 93 ? -14.502 -7.075 17.480 1.00 71.81 93 ALA A CA 1
ATOM 728 C C . ALA A 1 93 ? -15.034 -6.988 16.081 1.00 71.81 93 ALA A C 1
ATOM 730 O O . ALA A 1 93 ? -15.211 -7.971 15.369 1.00 71.81 93 ALA A O 1
ATOM 731 N N . VAL A 1 94 ? -15.159 -5.726 15.710 1.00 78.00 94 VAL A N 1
ATOM 732 C CA . VAL A 1 94 ? -15.422 -5.249 14.374 1.00 78.00 94 VAL A CA 1
ATOM 733 C C . VAL A 1 94 ? -14.194 -5.514 13.509 1.00 78.00 94 VAL A C 1
ATOM 735 O O . VAL A 1 94 ? -13.122 -4.981 13.783 1.00 78.00 94 VAL A O 1
ATOM 738 N N . CYS A 1 95 ? -14.358 -6.313 12.461 1.00 86.38 95 CYS A N 1
ATOM 739 C CA . CYS A 1 95 ? -13.323 -6.602 11.474 1.00 86.38 95 CYS A CA 1
ATOM 740 C C . CYS A 1 95 ? -13.752 -6.049 10.105 1.00 86.38 95 CYS A C 1
ATOM 742 O O . CYS A 1 95 ? -14.277 -6.812 9.291 1.00 86.38 95 CYS A O 1
ATOM 744 N N . PRO A 1 96 ? -13.628 -4.731 9.857 1.00 90.19 96 PRO A N 1
ATOM 745 C CA . PRO A 1 96 ? -14.219 -4.096 8.690 1.00 90.19 96 PRO A CA 1
ATOM 746 C C . PRO A 1 96 ? -13.601 -4.627 7.396 1.00 90.19 96 PRO A C 1
ATOM 748 O O . PRO A 1 96 ? -12.382 -4.677 7.233 1.00 90.19 96 PRO A O 1
ATOM 751 N N . PHE A 1 97 ? -14.475 -5.007 6.469 1.00 93.44 97 PHE A N 1
ATOM 752 C CA . PHE A 1 97 ? -14.138 -5.207 5.072 1.00 93.44 97 PHE A CA 1
ATOM 753 C C . PHE A 1 97 ? -14.371 -3.896 4.330 1.00 93.44 97 PHE A C 1
ATOM 755 O O . PHE A 1 97 ? -15.462 -3.317 4.374 1.00 93.44 97 PHE A O 1
ATOM 762 N N . GLU A 1 98 ? -13.336 -3.425 3.661 1.00 95.06 98 GLU A N 1
ATOM 763 C CA . GLU A 1 98 ? -13.254 -2.100 3.088 1.00 95.06 98 GLU A CA 1
ATOM 764 C C . GLU A 1 98 ? -12.936 -2.180 1.606 1.00 95.06 98 GLU A C 1
ATOM 766 O O . GLU A 1 98 ? -12.141 -3.009 1.159 1.00 95.06 98 GLU A O 1
ATOM 771 N N . ILE A 1 99 ? -13.561 -1.282 0.854 1.00 97.50 99 ILE A N 1
ATOM 772 C CA . ILE A 1 99 ? -13.265 -1.074 -0.556 1.00 97.50 99 ILE A CA 1
ATOM 773 C C . ILE A 1 99 ? -12.878 0.377 -0.771 1.00 97.50 99 ILE A C 1
ATOM 775 O O . ILE A 1 99 ? -13.379 1.277 -0.089 1.00 97.50 99 ILE A O 1
ATOM 779 N N . GLY A 1 100 ? -12.034 0.627 -1.754 1.00 96.62 100 GLY A N 1
ATOM 780 C CA . GLY A 1 100 ? -11.688 1.988 -2.101 1.00 96.62 100 GLY A CA 1
ATOM 781 C C . GLY A 1 100 ? -10.682 2.058 -3.221 1.00 96.62 100 GLY A C 1
ATOM 782 O O . GLY A 1 100 ? -10.683 1.236 -4.135 1.00 96.62 100 GLY A O 1
ATOM 783 N N . GLY A 1 101 ? -9.838 3.071 -3.157 1.00 96.31 101 GLY A N 1
ATOM 784 C CA . GLY A 1 101 ? -8.791 3.249 -4.135 1.00 96.31 101 GLY A CA 1
ATOM 785 C C . GLY A 1 101 ? -8.024 4.534 -3.925 1.00 96.31 101 GLY A C 1
ATOM 786 O O . GLY A 1 101 ? -8.346 5.362 -3.066 1.00 96.31 101 GLY A O 1
ATOM 787 N N . GLY A 1 102 ? -7.002 4.696 -4.746 1.00 96.75 102 GLY A N 1
ATOM 788 C CA . GLY A 1 102 ? -6.060 5.783 -4.587 1.00 96.75 102 GLY A CA 1
ATOM 789 C C . GLY A 1 102 ? -5.067 5.867 -5.721 1.00 96.75 102 GLY A C 1
ATOM 790 O O . GLY A 1 102 ? -5.177 5.173 -6.735 1.00 96.75 102 GLY A O 1
ATOM 791 N N . ILE A 1 103 ? -4.104 6.756 -5.530 1.00 97.50 103 ILE A N 1
ATOM 792 C CA . ILE A 1 103 ? -3.086 7.088 -6.513 1.00 97.50 103 ILE A CA 1
ATOM 793 C C . ILE A 1 103 ? -1.722 6.746 -5.925 1.00 97.50 103 ILE A C 1
ATOM 795 O O . ILE A 1 103 ? -1.411 7.116 -4.791 1.00 97.50 103 ILE A O 1
ATOM 799 N N . GLY A 1 104 ? -0.912 6.049 -6.715 1.00 96.25 104 GLY A N 1
ATOM 800 C CA . GLY A 1 104 ? 0.487 5.780 -6.418 1.00 96.25 104 GLY A CA 1
ATOM 801 C C . GLY A 1 104 ? 1.422 6.566 -7.328 1.00 96.25 104 GLY A C 1
ATOM 802 O O . GLY A 1 104 ? 1.141 6.764 -8.511 1.00 96.25 104 GLY A O 1
ATOM 803 N N . LEU A 1 105 ? 2.554 6.980 -6.773 1.00 96.12 105 LEU A N 1
ATOM 804 C CA . LEU A 1 105 ? 3.696 7.545 -7.475 1.00 96.12 105 LEU A CA 1
ATOM 805 C C . LEU A 1 105 ? 4.920 6.689 -7.158 1.00 96.12 105 LEU A C 1
ATOM 807 O O . LEU A 1 105 ? 5.297 6.560 -5.995 1.00 96.12 105 LEU A O 1
ATOM 811 N N . ALA A 1 106 ? 5.567 6.157 -8.187 1.00 95.38 106 ALA A N 1
ATOM 812 C CA . ALA A 1 106 ? 6.735 5.307 -8.041 1.00 95.38 106 ALA A CA 1
ATOM 813 C C . ALA A 1 106 ? 7.909 5.802 -8.903 1.00 95.38 106 ALA A C 1
ATOM 815 O O . ALA A 1 106 ? 7.979 5.491 -10.098 1.00 95.38 106 ALA A O 1
ATOM 816 N N . PRO A 1 107 ? 8.839 6.594 -8.336 1.00 94.31 107 PRO A N 1
ATOM 817 C CA . PRO A 1 107 ? 10.140 6.824 -8.948 1.00 94.31 107 PRO A CA 1
ATOM 818 C C . PRO A 1 107 ? 11.005 5.563 -8.818 1.00 94.31 107 PRO A C 1
ATOM 820 O O . PRO A 1 107 ? 11.287 5.088 -7.714 1.00 94.31 107 PRO A O 1
ATOM 823 N N . VAL A 1 108 ? 11.453 5.029 -9.953 1.00 93.88 108 VAL A N 1
ATOM 824 C CA . VAL A 1 108 ? 12.232 3.788 -10.008 1.00 93.88 108 VAL A CA 1
ATOM 825 C C . VAL A 1 108 ? 13.431 3.909 -10.935 1.00 93.88 108 VAL A C 1
ATOM 827 O O . VAL A 1 108 ? 13.417 4.646 -11.920 1.00 93.88 108 VAL A O 1
ATOM 830 N N . MET A 1 109 ? 14.464 3.135 -10.633 1.00 92.75 109 MET A N 1
ATOM 831 C CA . MET A 1 109 ? 15.570 2.881 -11.545 1.00 92.75 109 MET A CA 1
ATOM 832 C C . MET A 1 109 ? 15.252 1.639 -12.366 1.00 92.75 109 MET A C 1
ATOM 834 O O . MET A 1 109 ? 15.032 0.570 -11.803 1.00 92.75 109 MET A O 1
ATOM 838 N N . GLU A 1 110 ? 15.238 1.776 -13.689 1.00 90.75 110 GLU A N 1
ATOM 839 C CA . GLU A 1 110 ? 15.045 0.680 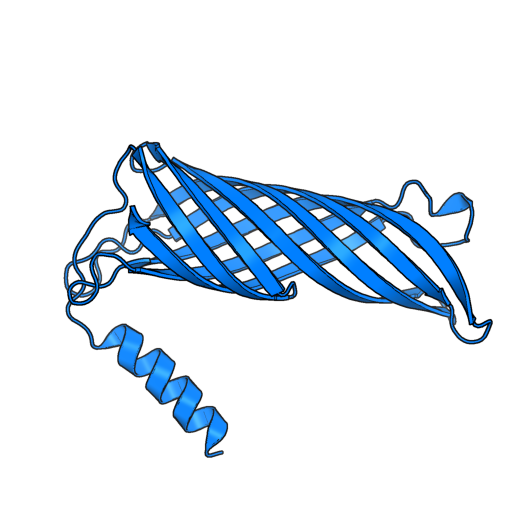-14.633 1.00 90.75 110 GLU A CA 1
ATOM 840 C C . GLU A 1 110 ? 16.378 0.202 -15.203 1.00 90.75 110 GLU A C 1
ATOM 842 O O . GLU A 1 110 ? 17.108 0.984 -15.808 1.00 90.75 110 GLU A O 1
ATOM 847 N N . HIS A 1 111 ? 16.652 -1.094 -15.105 1.00 88.19 111 HIS A N 1
ATOM 848 C CA . HIS A 1 111 ? 17.800 -1.775 -15.692 1.00 88.19 111 HIS A CA 1
ATOM 849 C C . HIS A 1 111 ? 17.328 -2.685 -16.826 1.00 88.19 111 HIS A C 1
ATOM 851 O O . HIS A 1 111 ? 16.563 -3.622 -16.611 1.00 88.19 111 HIS A O 1
ATOM 857 N N . THR A 1 112 ? 17.768 -2.426 -18.057 1.00 80.56 112 THR A N 1
ATOM 858 C CA . THR A 1 112 ? 17.351 -3.228 -19.229 1.00 80.56 112 THR A CA 1
ATOM 859 C C . THR A 1 112 ? 18.260 -4.422 -19.440 1.00 80.56 112 THR A C 1
ATOM 861 O O . THR A 1 112 ? 19.479 -4.272 -19.406 1.00 80.56 112 THR A O 1
ATOM 864 N N . TYR A 1 113 ? 17.691 -5.581 -19.751 1.00 69.81 113 TYR A N 1
ATOM 865 C CA . TYR A 1 113 ? 18.451 -6.749 -20.177 1.00 69.81 113 TYR A CA 1
ATOM 866 C C . TYR A 1 113 ? 18.287 -6.978 -21.685 1.00 69.81 113 TYR A C 1
ATOM 868 O O . TYR A 1 113 ? 17.173 -6.842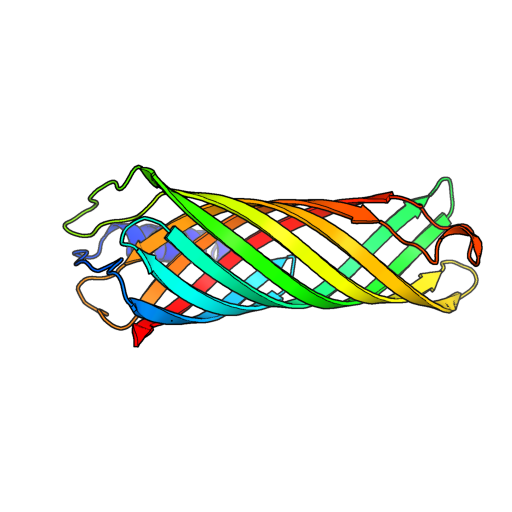 -22.193 1.00 69.81 113 TYR A O 1
ATOM 876 N N . PRO A 1 114 ? 19.373 -7.320 -22.411 1.00 66.94 114 PRO A N 1
ATOM 877 C CA . PRO A 1 114 ? 20.749 -7.545 -21.932 1.00 66.94 114 PRO A CA 1
ATOM 878 C C . PRO A 1 114 ? 21.627 -6.277 -21.860 1.00 66.94 114 PRO A C 1
ATOM 880 O O . PRO A 1 114 ? 22.681 -6.300 -21.231 1.00 66.94 114 PRO A O 1
ATOM 883 N N . ASN A 1 115 ? 21.198 -5.166 -22.468 1.00 70.81 115 ASN A N 1
ATOM 884 C CA . ASN A 1 115 ? 22.040 -3.985 -22.728 1.00 70.81 115 ASN A CA 1
ATOM 885 C C . ASN A 1 115 ? 22.490 -3.189 -21.484 1.00 70.81 115 ASN A C 1
ATOM 887 O O . ASN A 1 115 ? 23.211 -2.206 -21.619 1.00 70.81 115 ASN A O 1
ATOM 891 N N . SER A 1 116 ? 22.069 -3.588 -20.282 1.00 70.94 116 SER A N 1
ATOM 892 C CA . SER A 1 116 ? 22.437 -3.025 -18.974 1.00 70.94 116 SER A CA 1
ATOM 893 C C . SER A 1 116 ? 22.297 -1.507 -18.817 1.00 70.94 116 SER A C 1
ATOM 895 O O . SER A 1 116 ? 22.876 -0.916 -17.909 1.00 70.94 116 SER A O 1
ATOM 897 N N . SER A 1 117 ? 21.497 -0.860 -19.668 1.00 81.19 117 SER A N 1
ATOM 898 C CA . SER A 1 117 ? 21.207 0.566 -19.553 1.00 81.19 117 SER A CA 1
ATOM 899 C C . SER A 1 117 ? 20.354 0.835 -18.316 1.00 81.19 117 SER A C 1
ATOM 901 O O . SER A 1 117 ? 19.327 0.168 -18.134 1.00 81.19 117 SER A O 1
ATOM 903 N N . GLN A 1 118 ? 20.754 1.834 -17.529 1.00 86.44 118 GLN A N 1
ATOM 904 C CA . GLN A 1 118 ? 20.020 2.319 -16.363 1.00 86.44 118 GLN A CA 1
ATOM 905 C C . GLN A 1 118 ? 19.323 3.639 -16.675 1.00 86.44 118 GLN A C 1
ATOM 907 O O . GLN A 1 118 ? 19.951 4.562 -17.189 1.00 86.44 118 GLN A O 1
ATOM 912 N N . ASN A 1 119 ? 18.033 3.732 -16.360 1.00 88.12 119 ASN A N 1
ATOM 913 C CA . ASN A 1 119 ? 17.244 4.939 -16.585 1.00 88.12 119 ASN A CA 1
ATOM 914 C C . ASN A 1 119 ? 16.342 5.223 -15.386 1.00 88.12 119 ASN A C 1
ATOM 916 O O . ASN A 1 119 ? 15.737 4.308 -14.832 1.00 88.12 119 ASN A O 1
ATOM 920 N N . LEU A 1 120 ? 16.222 6.499 -15.019 1.00 90.50 120 LEU A N 1
ATOM 921 C CA . LEU A 1 120 ? 15.208 6.939 -14.069 1.00 90.50 120 LEU A CA 1
ATOM 922 C C . LEU A 1 120 ? 13.854 6.987 -14.782 1.00 90.50 120 LEU A C 1
ATOM 924 O O . LEU A 1 120 ? 13.697 7.717 -15.764 1.00 90.50 120 LEU A O 1
ATOM 928 N N . ALA A 1 121 ? 12.891 6.237 -14.260 1.00 90.31 121 ALA A N 1
ATOM 929 C CA . ALA A 1 121 ? 11.507 6.254 -14.698 1.00 90.31 121 ALA A CA 1
ATOM 930 C C . ALA A 1 121 ? 10.598 6.714 -13.559 1.00 90.31 121 ALA A C 1
ATOM 932 O O . ALA A 1 121 ? 10.889 6.528 -12.376 1.00 90.31 121 ALA A O 1
ATOM 933 N N . ILE A 1 122 ? 9.479 7.321 -13.934 1.00 92.12 122 ILE A N 1
ATOM 934 C CA . ILE A 1 122 ? 8.429 7.720 -13.003 1.00 92.12 122 ILE A CA 1
ATOM 935 C C . ILE A 1 122 ? 7.168 6.999 -13.435 1.00 92.12 122 ILE A C 1
ATOM 937 O O . ILE A 1 122 ? 6.778 7.095 -14.596 1.00 92.12 122 ILE A O 1
ATOM 941 N N . TYR A 1 123 ? 6.539 6.307 -12.497 1.00 93.75 123 TYR A N 1
ATOM 942 C CA . TYR A 1 123 ? 5.254 5.659 -12.687 1.00 93.75 123 TYR A CA 1
ATOM 943 C C . TYR A 1 123 ? 4.191 6.366 -11.854 1.00 93.75 123 TYR A C 1
ATOM 945 O O . TYR A 1 123 ? 4.419 6.678 -10.688 1.00 93.75 123 TYR A O 1
ATOM 953 N N . ILE A 1 124 ? 3.031 6.625 -12.449 1.00 95.69 124 ILE A N 1
ATOM 954 C CA . ILE A 1 124 ? 1.856 7.173 -11.764 1.00 95.69 124 ILE A CA 1
ATOM 955 C C . ILE A 1 124 ? 0.713 6.206 -12.005 1.00 95.69 124 ILE A C 1
ATOM 957 O O . ILE A 1 124 ? 0.467 5.834 -13.150 1.00 95.69 124 ILE A O 1
ATOM 961 N N . GLY A 1 125 ? 0.038 5.756 -10.957 1.00 94.94 125 GLY A N 1
ATOM 962 C CA . GLY A 1 125 ? -0.946 4.691 -11.089 1.00 94.94 125 GLY A CA 1
ATOM 963 C C . GLY A 1 125 ? -2.170 4.874 -10.228 1.00 94.94 125 GLY A C 1
ATOM 964 O O . GLY A 1 125 ? -2.135 5.583 -9.229 1.00 94.94 125 GLY A O 1
ATOM 965 N N . GLY A 1 126 ? -3.247 4.221 -10.645 1.00 96.94 126 GLY A N 1
ATOM 966 C CA . GLY A 1 126 ? -4.476 4.095 -9.876 1.00 96.94 126 GLY A CA 1
ATOM 967 C C . GLY A 1 126 ? -4.619 2.679 -9.336 1.00 96.94 126 GLY A C 1
ATOM 968 O O . GLY A 1 126 ? -4.290 1.719 -10.037 1.00 96.94 126 GLY A O 1
ATOM 969 N N . PHE A 1 127 ? -5.133 2.564 -8.115 1.00 96.94 127 PHE A N 1
ATOM 970 C CA . PHE A 1 127 ? -5.370 1.293 -7.436 1.00 96.94 127 PHE A CA 1
ATOM 971 C C . PHE A 1 127 ? -6.822 1.192 -6.994 1.00 96.94 127 PHE A C 1
ATOM 973 O O . PHE A 1 127 ? -7.422 2.188 -6.585 1.00 96.94 127 PHE A O 1
ATOM 980 N N . PHE A 1 128 ? -7.368 -0.014 -7.090 1.00 97.62 128 PHE A N 1
ATOM 981 C CA . PHE A 1 128 ? -8.642 -0.377 -6.491 1.00 97.62 128 PHE A CA 1
ATOM 982 C C . PHE A 1 128 ? -8.360 -1.275 -5.300 1.00 97.62 128 PHE A C 1
ATOM 984 O O . PHE A 1 128 ? -7.876 -2.384 -5.485 1.00 97.62 128 PHE A O 1
ATOM 991 N N . ASP A 1 129 ? -8.660 -0.800 -4.103 1.00 96.12 129 ASP A N 1
ATOM 992 C CA . ASP A 1 129 ? -8.253 -1.456 -2.872 1.00 96.12 129 ASP A CA 1
ATOM 993 C C . ASP A 1 129 ? -9.378 -2.330 -2.322 1.00 96.12 129 ASP A C 1
ATOM 995 O O . ASP A 1 129 ? -10.512 -1.872 -2.157 1.00 96.12 129 ASP A O 1
ATOM 999 N N . LEU A 1 130 ? -9.041 -3.572 -1.981 1.00 97.19 130 LEU A N 1
ATOM 1000 C CA . LEU A 1 130 ? -9.841 -4.466 -1.153 1.00 97.19 130 LEU A CA 1
ATOM 1001 C C . LEU A 1 130 ? -9.050 -4.774 0.112 1.00 97.19 130 LEU A C 1
ATOM 1003 O O . LEU A 1 130 ? -7.979 -5.386 0.055 1.00 97.19 130 LEU A O 1
ATOM 1007 N N . ARG A 1 131 ? -9.591 -4.375 1.261 1.00 95.19 131 ARG A N 1
ATOM 1008 C CA . ARG A 1 131 ? -8.915 -4.537 2.544 1.00 95.19 131 ARG A CA 1
ATOM 1009 C C . ARG A 1 131 ? -9.806 -5.180 3.582 1.00 95.19 131 ARG A C 1
ATOM 1011 O O . ARG A 1 131 ? -10.987 -4.877 3.685 1.00 95.19 131 ARG A O 1
ATOM 1018 N N . TRP A 1 132 ? -9.212 -6.038 4.396 1.00 93.94 132 TRP A N 1
ATOM 1019 C CA . TRP A 1 132 ? -9.855 -6.563 5.589 1.00 93.94 132 TRP A CA 1
ATOM 1020 C C . TRP A 1 132 ? -9.020 -6.234 6.818 1.00 93.94 132 TRP A C 1
ATOM 1022 O O . TRP A 1 132 ? -7.887 -6.700 6.918 1.00 93.94 132 TRP A O 1
ATOM 1032 N N . GLU A 1 133 ? -9.553 -5.439 7.745 1.00 91.06 133 GLU A N 1
ATOM 1033 C CA . GLU A 1 133 ? -8.889 -5.166 9.023 1.00 91.06 133 GLU A CA 1
ATOM 1034 C C . GLU A 1 133 ? -9.402 -6.092 10.132 1.00 91.06 133 GLU A C 1
ATOM 1036 O O . GLU A 1 133 ? -10.591 -6.390 10.229 1.00 91.06 133 GLU A O 1
ATOM 1041 N N . VAL A 1 134 ? -8.495 -6.513 11.008 1.00 88.81 134 VAL A N 1
ATOM 1042 C CA . VAL A 1 134 ? -8.734 -7.385 12.156 1.00 88.81 134 VAL A CA 1
ATOM 1043 C C . VAL A 1 134 ? -8.144 -6.710 13.392 1.00 88.81 134 VAL A C 1
ATOM 1045 O O . VAL A 1 134 ? -6.931 -6.544 13.508 1.00 88.81 134 VAL A O 1
ATOM 1048 N N . PHE A 1 135 ? -9.007 -6.297 14.315 1.00 84.00 135 PHE A N 1
ATOM 1049 C CA . PHE A 1 135 ? -8.615 -5.737 15.611 1.00 84.00 135 PHE A CA 1
ATOM 1050 C C . PHE A 1 135 ? -8.413 -6.869 16.632 1.00 84.00 135 PHE A C 1
ATOM 1052 O O . PHE A 1 135 ? -8.886 -7.975 16.406 1.00 84.00 135 PHE A O 1
ATOM 1059 N N . PHE A 1 136 ? -7.717 -6.642 17.746 1.00 77.81 136 PHE A N 1
ATOM 1060 C CA . PHE A 1 136 ? -7.474 -7.667 18.781 1.00 77.81 136 PHE A CA 1
ATOM 1061 C C . PHE A 1 136 ? -8.074 -7.213 20.135 1.00 77.81 136 PHE A C 1
ATOM 1063 O O . PHE A 1 136 ? -7.905 -6.046 20.470 1.00 77.81 136 PHE A O 1
ATOM 1070 N N . VAL A 1 137 ? -8.722 -8.073 20.966 1.00 68.56 137 VAL A N 1
ATOM 1071 C CA . VAL A 1 137 ? -9.086 -7.646 22.366 1.00 68.56 137 VAL A CA 1
ATOM 1072 C C . VAL A 1 137 ? -7.814 -7.422 23.132 1.00 68.56 137 VAL A C 1
ATOM 1074 O O . VAL A 1 137 ? -7.644 -6.409 23.796 1.00 68.56 137 VAL A O 1
ATOM 1077 N N . ASN A 1 138 ? -6.961 -8.444 23.099 1.00 73.19 138 ASN A N 1
ATOM 1078 C CA . ASN A 1 138 ? -5.899 -8.604 24.079 1.00 73.19 138 ASN A CA 1
ATOM 1079 C C . ASN A 1 138 ? -4.717 -7.676 23.774 1.00 73.19 138 ASN A C 1
ATOM 1081 O O . ASN A 1 138 ? -3.836 -7.504 24.608 1.00 73.19 138 ASN A O 1
ATOM 1085 N N . LEU A 1 139 ? -4.715 -7.072 22.582 1.00 78.75 139 LEU A N 1
ATOM 1086 C CA . LEU A 1 139 ? -3.738 -6.104 22.104 1.00 78.75 139 LEU A CA 1
ATOM 1087 C C . LEU A 1 139 ? -4.490 -4.899 21.509 1.00 78.75 139 LEU A C 1
ATOM 1089 O O . LEU A 1 139 ? -4.453 -4.701 20.297 1.00 78.75 139 LEU A O 1
ATOM 1093 N N . PRO A 1 140 ? -5.180 -4.092 22.338 1.00 75.25 140 PRO A N 1
ATOM 1094 C CA . PRO A 1 140 ? -6.100 -3.050 21.863 1.00 75.25 140 PRO A CA 1
ATOM 1095 C C . PRO A 1 140 ? -5.396 -1.925 21.093 1.00 75.25 140 PRO A C 1
ATOM 1097 O O . PRO A 1 140 ? -6.030 -1.181 20.352 1.00 75.25 140 PRO A O 1
ATOM 1100 N N . HIS A 1 141 ? -4.077 -1.817 21.244 1.00 86.06 141 HIS A N 1
ATOM 1101 C CA . HIS A 1 141 ? -3.240 -0.873 20.514 1.00 86.06 141 HIS A CA 1
ATOM 1102 C C . HIS A 1 141 ? -2.748 -1.405 19.170 1.00 86.06 141 HIS A C 1
ATOM 1104 O O . HIS A 1 141 ? -1.932 -0.745 18.543 1.00 86.06 141 HIS A O 1
ATOM 1110 N N . PHE A 1 142 ? -3.186 -2.583 18.724 1.00 87.69 142 PHE A N 1
ATOM 1111 C CA . PHE A 1 142 ? -2.755 -3.146 17.452 1.00 87.69 142 PHE A CA 1
ATOM 1112 C C . PHE A 1 142 ? -3.939 -3.601 16.599 1.00 87.69 142 PHE A C 1
ATOM 1114 O O . PHE A 1 142 ? -4.941 -4.103 17.107 1.00 87.69 142 PHE A O 1
ATOM 1121 N N . ASN A 1 143 ? -3.798 -3.477 15.281 1.00 89.81 143 ASN A N 1
ATOM 1122 C CA . ASN A 1 143 ? -4.632 -4.189 14.319 1.00 89.81 143 ASN A CA 1
ATOM 1123 C C . ASN A 1 143 ? -3.785 -4.805 13.205 1.00 89.81 143 ASN A C 1
ATOM 1125 O O . ASN A 1 143 ? -2.716 -4.310 12.843 1.00 89.81 143 ASN A O 1
ATOM 1129 N N . LEU A 1 144 ? -4.291 -5.902 12.658 1.00 91.62 144 LEU A N 1
ATOM 1130 C CA . LEU A 1 144 ? -3.804 -6.518 11.435 1.00 91.62 144 LEU A CA 1
ATOM 1131 C C . LEU A 1 144 ? -4.694 -6.071 10.273 1.00 91.62 144 LEU A C 1
ATOM 1133 O O . LEU A 1 144 ? -5.891 -5.871 10.455 1.00 91.62 144 LEU A O 1
ATOM 1137 N N . PHE A 1 145 ? -4.149 -5.961 9.070 1.00 93.00 145 PHE A N 1
ATOM 1138 C CA . PHE A 1 145 ? -4.948 -5.850 7.859 1.00 93.00 145 PHE A CA 1
ATOM 1139 C C . PHE A 1 145 ? -4.395 -6.727 6.740 1.00 93.00 145 PHE A C 1
ATOM 1141 O O . PHE A 1 145 ? -3.185 -6.925 6.629 1.00 93.00 145 PHE A O 1
ATOM 1148 N N . LEU A 1 146 ? -5.296 -7.250 5.914 1.00 94.94 146 LEU A N 1
ATOM 1149 C CA . LEU A 1 146 ? -4.993 -7.927 4.660 1.00 94.94 146 LEU A CA 1
ATOM 1150 C C . LEU A 1 146 ? -5.365 -6.996 3.514 1.00 94.94 146 LEU A C 1
ATOM 1152 O O . LEU A 1 146 ? -6.465 -6.454 3.519 1.00 94.94 146 LEU A O 1
ATOM 1156 N N . ASP A 1 147 ? -4.473 -6.828 2.546 1.00 94.75 147 ASP A N 1
ATOM 1157 C CA . ASP A 1 147 ? -4.652 -5.908 1.423 1.00 94.75 147 ASP A CA 1
ATOM 1158 C C . ASP A 1 147 ? -4.508 -6.644 0.094 1.00 94.75 147 ASP A C 1
ATOM 1160 O O . ASP A 1 147 ? -3.557 -7.409 -0.090 1.00 94.75 147 ASP A O 1
ATOM 1164 N N . ILE A 1 148 ? -5.443 -6.400 -0.822 1.00 96.12 148 ILE A N 1
ATOM 1165 C CA . ILE A 1 148 ? -5.380 -6.811 -2.223 1.00 96.12 148 ILE A CA 1
ATOM 1166 C C . ILE A 1 148 ? -5.854 -5.627 -3.059 1.00 96.12 148 ILE A C 1
ATOM 1168 O O . ILE A 1 148 ? -7.032 -5.284 -3.046 1.00 96.12 148 ILE A O 1
ATOM 1172 N N . SER A 1 149 ? -4.944 -5.035 -3.819 1.00 95.81 149 SER A N 1
ATOM 1173 C CA . SER A 1 149 ? -5.197 -3.794 -4.535 1.00 95.81 149 SER A CA 1
ATOM 1174 C C . SER A 1 149 ? -4.692 -3.869 -5.976 1.00 95.81 149 SER A C 1
ATOM 1176 O O . SER A 1 149 ? -3.564 -3.448 -6.238 1.00 95.81 149 SER A O 1
ATOM 1178 N N . PRO A 1 150 ? -5.446 -4.439 -6.936 1.00 96.50 150 PRO A N 1
ATOM 1179 C CA . PRO A 1 150 ? -5.075 -4.365 -8.348 1.00 96.50 150 PRO A CA 1
ATOM 1180 C C . PRO A 1 150 ? -4.967 -2.909 -8.819 1.00 96.50 150 PRO A C 1
ATOM 1182 O O . PRO A 1 150 ? -5.717 -2.036 -8.378 1.00 96.50 150 PRO A O 1
ATOM 1185 N N . GLY A 1 151 ? -4.054 -2.647 -9.750 1.00 95.19 151 GLY A N 1
ATOM 1186 C CA . GLY A 1 151 ? -3.832 -1.304 -10.262 1.00 95.19 151 GLY A CA 1
ATOM 1187 C C . GLY A 1 151 ? -3.236 -1.263 -11.659 1.00 95.19 151 GLY A C 1
ATOM 1188 O O . GLY A 1 151 ? -2.861 -2.275 -12.255 1.00 95.19 151 GLY A O 1
ATOM 1189 N N . VAL A 1 152 ? -3.143 -0.048 -12.185 1.00 95.38 152 VAL A N 1
ATOM 1190 C CA . VAL A 1 152 ? -2.489 0.241 -13.461 1.00 95.38 152 VAL A CA 1
ATOM 1191 C C . VAL A 1 152 ? -1.507 1.370 -13.245 1.00 95.38 152 VAL A C 1
ATOM 1193 O O . VAL A 1 152 ? -1.878 2.427 -12.741 1.00 95.38 152 VAL A O 1
ATOM 1196 N N . TYR A 1 153 ? -0.268 1.146 -13.662 1.00 94.00 153 TYR A N 1
ATOM 1197 C CA . TYR A 1 153 ? 0.777 2.150 -13.685 1.00 94.00 153 TYR A CA 1
ATOM 1198 C C . TYR A 1 153 ? 0.944 2.733 -15.079 1.00 94.00 153 TYR A C 1
ATOM 1200 O O . TYR A 1 153 ? 1.044 1.983 -16.041 1.00 94.00 153 TYR A O 1
ATOM 1208 N N . PHE A 1 154 ? 1.053 4.054 -15.176 1.00 94.75 154 PHE A N 1
ATOM 1209 C CA . PHE A 1 154 ? 1.404 4.789 -16.385 1.00 94.75 154 PHE A CA 1
ATOM 1210 C C . PHE A 1 154 ? 2.820 5.340 -16.269 1.00 94.75 154 PHE A C 1
ATOM 1212 O O . PHE A 1 154 ? 3.166 5.968 -15.269 1.00 94.75 154 PHE A O 1
ATOM 1219 N N . ASN A 1 155 ? 3.625 5.131 -17.307 1.00 91.75 155 ASN A N 1
ATOM 1220 C CA . ASN A 1 155 ? 4.998 5.607 -17.389 1.00 91.75 155 ASN A CA 1
ATOM 1221 C C . ASN A 1 155 ? 5.104 6.762 -18.401 1.00 91.75 155 ASN A C 1
ATOM 1223 O O . ASN A 1 155 ? 5.320 6.512 -19.590 1.00 91.75 155 ASN A O 1
ATOM 1227 N N . PRO A 1 156 ? 5.002 8.035 -17.975 1.00 88.56 156 PRO A N 1
ATOM 1228 C CA . PRO A 1 156 ? 5.224 9.186 -18.854 1.00 88.56 156 PRO A CA 1
ATOM 1229 C C . PRO A 1 156 ? 6.614 9.211 -19.511 1.00 88.56 156 PRO A C 1
ATOM 1231 O O . PRO A 1 156 ? 6.789 9.852 -20.544 1.00 88.56 156 PRO A O 1
ATOM 1234 N N . THR A 1 157 ? 7.605 8.502 -18.961 1.00 84.50 157 THR A N 1
ATOM 1235 C CA . THR A 1 157 ? 8.953 8.410 -19.548 1.00 84.50 157 THR A CA 1
ATOM 1236 C C . THR A 1 157 ? 9.091 7.297 -20.594 1.00 84.50 157 THR A C 1
ATOM 1238 O O . THR A 1 157 ? 10.156 7.152 -21.197 1.00 84.50 157 THR A O 1
ATOM 1241 N N . ALA A 1 158 ? 8.021 6.538 -20.872 1.00 85.81 158 ALA A N 1
ATOM 1242 C CA . ALA A 1 158 ? 8.085 5.337 -21.703 1.00 85.81 158 ALA A CA 1
ATOM 1243 C C . ALA A 1 158 ? 8.585 5.581 -23.130 1.00 85.81 158 ALA A C 1
ATOM 1245 O O . ALA A 1 158 ? 9.364 4.779 -23.646 1.00 85.81 158 ALA A O 1
ATOM 1246 N N . PHE A 1 159 ? 8.186 6.692 -23.754 1.00 79.94 159 PHE A N 1
ATOM 1247 C CA . PHE A 1 159 ? 8.571 7.018 -25.132 1.00 79.94 159 PHE A CA 1
ATOM 1248 C C . PHE A 1 159 ? 10.069 7.288 -25.291 1.00 79.94 159 PHE A C 1
ATOM 1250 O O . PHE A 1 159 ? 10.627 7.038 -26.354 1.00 79.94 159 PHE A O 1
ATOM 1257 N N . LYS A 1 160 ? 10.737 7.760 -24.233 1.00 80.69 160 LYS A N 1
ATOM 1258 C CA . LYS A 1 160 ? 12.175 8.052 -24.260 1.00 80.69 160 LYS A CA 1
ATOM 1259 C C . LYS A 1 160 ? 13.028 6.778 -24.281 1.00 80.69 160 LYS A C 1
ATOM 1261 O O . LYS A 1 160 ? 14.155 6.810 -24.763 1.00 80.69 160 LYS A O 1
ATOM 1266 N N . TYR A 1 161 ? 12.494 5.673 -23.761 1.00 75.69 161 TYR A N 1
ATOM 1267 C CA . TYR A 1 161 ? 13.248 4.446 -23.483 1.00 75.69 161 TYR A CA 1
ATOM 1268 C C . TYR A 1 161 ? 12.593 3.180 -24.057 1.00 75.69 161 TYR A C 1
ATOM 1270 O O . TYR A 1 161 ? 12.916 2.075 -23.627 1.00 75.69 161 TYR A O 1
ATOM 1278 N N . ASP A 1 162 ? 11.654 3.326 -24.996 1.00 80.38 162 ASP A N 1
ATOM 1279 C CA . ASP A 1 162 ? 10.874 2.226 -25.583 1.00 80.38 162 ASP A CA 1
ATOM 1280 C C . ASP A 1 162 ? 10.271 1.268 -24.527 1.00 80.38 162 ASP A C 1
ATOM 1282 O O . ASP A 1 162 ? 10.336 0.040 -24.627 1.00 80.38 162 ASP A O 1
ATOM 1286 N N . ARG A 1 163 ? 9.657 1.820 -23.475 1.00 84.44 163 ARG A N 1
ATOM 1287 C CA . ARG A 1 163 ? 9.006 1.035 -22.405 1.00 84.44 163 ARG A CA 1
ATOM 1288 C C . ARG A 1 163 ? 7.525 0.811 -22.663 1.00 84.44 163 ARG A C 1
ATOM 1290 O O . ARG A 1 163 ? 6.966 1.285 -23.653 1.00 84.44 163 ARG A O 1
ATOM 1297 N N . HIS A 1 164 ? 6.893 0.042 -21.781 1.00 86.50 164 HIS A N 1
ATOM 1298 C CA . HIS A 1 164 ? 5.438 -0.001 -21.701 1.00 86.50 164 HIS A CA 1
ATOM 1299 C C . HIS A 1 164 ? 4.920 1.349 -21.215 1.00 86.50 164 HIS A C 1
ATOM 1301 O O . HIS A 1 164 ? 5.353 1.838 -20.175 1.00 86.50 164 HIS A O 1
ATOM 1307 N N . LEU A 1 165 ? 3.985 1.937 -21.963 1.00 90.81 165 LEU A N 1
ATOM 1308 C CA . LEU A 1 165 ? 3.290 3.149 -21.530 1.00 90.81 165 LEU A CA 1
ATOM 1309 C C . LEU A 1 165 ? 2.426 2.879 -20.295 1.00 90.81 165 LEU A C 1
ATOM 1311 O O . LEU A 1 165 ? 2.323 3.742 -19.428 1.00 90.81 165 LEU A O 1
ATOM 1315 N N . ALA A 1 166 ? 1.826 1.688 -20.222 1.00 92.25 166 ALA A N 1
ATOM 1316 C CA . ALA A 1 166 ? 1.019 1.246 -19.098 1.00 92.25 166 ALA A CA 1
ATOM 1317 C C . ALA A 1 166 ? 1.366 -0.194 -18.698 1.00 92.25 166 ALA A C 1
ATOM 1319 O O . ALA A 1 166 ? 1.622 -1.032 -19.563 1.00 92.25 166 ALA A O 1
ATOM 1320 N N . ILE A 1 167 ? 1.365 -0.481 -17.397 1.00 90.56 167 ILE A N 1
ATOM 1321 C CA . ILE A 1 167 ? 1.677 -1.797 -16.829 1.00 90.56 167 ILE A CA 1
ATOM 1322 C C . ILE A 1 167 ? 0.595 -2.161 -15.814 1.00 90.56 167 ILE A C 1
ATOM 1324 O O . ILE A 1 167 ? 0.245 -1.349 -14.958 1.00 90.56 167 ILE A O 1
ATOM 1328 N N . ILE A 1 168 ? 0.080 -3.389 -15.897 1.00 91.00 168 ILE A N 1
ATOM 1329 C CA . ILE A 1 168 ? -0.778 -3.945 -14.847 1.00 91.00 168 ILE A CA 1
ATOM 1330 C C . ILE A 1 168 ? 0.096 -4.213 -13.626 1.00 91.00 168 ILE A C 1
ATOM 1332 O O . ILE A 1 168 ? 1.114 -4.897 -13.714 1.00 91.00 168 ILE A O 1
ATOM 1336 N N . THR A 1 169 ? -0.319 -3.675 -12.492 1.00 91.56 169 THR A N 1
ATOM 1337 C CA . THR A 1 169 ? 0.367 -3.812 -11.212 1.00 91.56 169 THR A CA 1
ATOM 1338 C C . THR A 1 169 ? -0.644 -4.196 -10.136 1.00 91.56 169 THR A C 1
ATOM 1340 O O . THR A 1 169 ? -1.840 -4.347 -10.392 1.00 91.56 169 THR A O 1
ATOM 1343 N N . GLY A 1 170 ? -0.181 -4.342 -8.908 1.00 92.44 170 GLY A N 1
ATOM 1344 C CA . GLY A 1 170 ? -1.066 -4.409 -7.766 1.00 92.44 170 GLY A CA 1
ATOM 1345 C C . GLY A 1 170 ? -0.298 -4.370 -6.466 1.00 92.44 170 GLY A C 1
ATOM 1346 O O . GLY A 1 170 ? 0.927 -4.476 -6.458 1.00 92.44 170 GLY A O 1
ATOM 1347 N N . ARG A 1 171 ? -1.042 -4.245 -5.375 1.00 92.12 171 ARG A N 1
ATOM 1348 C CA . ARG A 1 171 ? -0.537 -4.437 -4.024 1.00 92.12 171 ARG A CA 1
ATOM 1349 C C . ARG A 1 171 ? -1.175 -5.680 -3.425 1.00 92.12 171 ARG A C 1
ATOM 1351 O O . ARG A 1 171 ? -2.358 -5.928 -3.634 1.00 92.12 171 ARG A O 1
ATOM 1358 N N . ILE A 1 172 ? -0.398 -6.508 -2.747 1.00 95.19 172 ILE A N 1
ATOM 1359 C CA . ILE A 1 172 ? -0.904 -7.677 -2.034 1.00 95.19 172 ILE A CA 1
ATOM 1360 C C . ILE A 1 172 ? -0.033 -7.950 -0.820 1.00 95.19 172 ILE A C 1
ATOM 1362 O O . ILE A 1 172 ? 1.185 -8.087 -0.939 1.00 95.19 172 ILE A O 1
ATOM 1366 N N . GLY A 1 173 ? -0.643 -8.046 0.357 1.00 94.69 173 GLY A N 1
ATOM 1367 C CA . GLY A 1 173 ? 0.140 -8.212 1.571 1.00 94.69 173 GLY A CA 1
ATOM 1368 C C . GLY A 1 173 ? -0.656 -8.181 2.859 1.00 94.69 173 GLY A C 1
ATOM 1369 O O . GLY A 1 173 ? -1.885 -8.130 2.877 1.00 94.69 173 GLY A O 1
ATOM 1370 N N . LEU A 1 174 ? 0.102 -8.218 3.947 1.00 95.88 174 LEU A N 1
ATOM 1371 C CA . LEU A 1 174 ? -0.373 -8.138 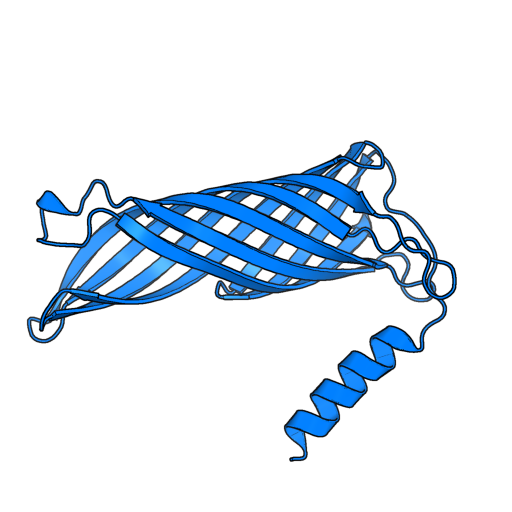5.318 1.00 95.88 174 LEU A CA 1
ATOM 1372 C C . LEU A 1 174 ? 0.291 -6.940 5.981 1.00 95.88 174 LEU A C 1
ATOM 1374 O O . LEU A 1 174 ? 1.490 -6.726 5.803 1.00 95.88 174 LEU A O 1
ATOM 1378 N N . GLY A 1 175 ? -0.439 -6.192 6.794 1.00 94.38 175 GLY A N 1
ATOM 1379 C CA . GLY A 1 175 ? 0.166 -5.161 7.623 1.00 94.38 175 GLY A CA 1
ATOM 1380 C C . GLY A 1 175 ? -0.280 -5.232 9.067 1.00 94.38 175 GLY A C 1
ATOM 1381 O O . GLY A 1 175 ? -1.397 -5.636 9.367 1.00 94.38 175 GLY A O 1
ATOM 1382 N N . LEU A 1 176 ? 0.619 -4.841 9.962 1.00 94.00 176 LEU A N 1
ATOM 1383 C CA . LEU A 1 176 ? 0.376 -4.735 11.394 1.00 94.00 176 LEU A CA 1
ATOM 1384 C C . LEU A 1 176 ? 0.588 -3.276 11.780 1.00 94.00 176 LEU A C 1
ATOM 1386 O O . LEU A 1 176 ? 1.680 -2.745 11.560 1.00 94.00 176 LEU A O 1
ATOM 1390 N N . ARG A 1 177 ? -0.435 -2.632 12.344 1.00 93.06 177 ARG A N 1
ATOM 1391 C CA . ARG A 1 177 ? -0.364 -1.232 12.772 1.00 93.06 177 ARG A CA 1
ATOM 1392 C C . ARG A 1 177 ? -0.590 -1.098 14.265 1.00 93.06 177 ARG A C 1
ATOM 1394 O O . ARG A 1 177 ? -1.354 -1.852 14.856 1.00 93.06 177 ARG A O 1
ATOM 1401 N N . TYR A 1 178 ? 0.090 -0.117 14.837 1.00 90.69 178 TYR A N 1
ATOM 1402 C CA . TYR A 1 178 ? -0.164 0.440 16.149 1.00 90.69 178 TYR A CA 1
ATOM 1403 C C . TYR A 1 178 ? -1.255 1.514 16.057 1.00 90.69 178 TYR A C 1
ATOM 1405 O O . TYR A 1 178 ? -1.267 2.293 15.101 1.00 90.69 178 TYR A O 1
ATOM 1413 N N . ILE A 1 179 ? -2.141 1.558 17.047 1.00 90.25 179 ILE A N 1
ATOM 1414 C CA . ILE A 1 179 ? -3.300 2.445 17.143 1.00 90.25 179 ILE A CA 1
ATOM 1415 C C . ILE A 1 179 ? -3.050 3.495 18.234 1.00 90.25 179 ILE A C 1
ATOM 1417 O O . ILE A 1 179 ? -2.740 3.141 19.376 1.00 90.25 179 ILE A O 1
ATOM 1421 N N . PHE A 1 180 ? -3.225 4.768 17.869 1.00 84.62 180 PHE A N 1
ATOM 1422 C CA . PHE A 1 180 ? -3.160 5.930 18.762 1.00 84.62 180 PHE A CA 1
ATOM 1423 C C . PHE A 1 180 ? -4.552 6.428 19.146 1.00 84.62 180 PHE A C 1
ATOM 1425 O O . PHE A 1 180 ? -5.455 6.398 18.270 1.00 84.62 180 PHE A O 1
#

=== Feature glossary ===
Key to the feature types in this record:

pLDDT. pLDDT is the predicted lDDT-Cα score: AlphaFold's confidence that the local environment of each residue (all inter-atomic distances within 15 Å) is correctly placed. It is a per-residue number between 0 and 100, with higher meaning more reliable.

Radius of gyration, Cα contacts, bounding box. The geometric summary reports three shape descriptors. Rg (radius of gyration) measures how spread out the Cα atoms are about their centre of mass; compact globular proteins have small Rg, elongated or unfolded ones large. Cα contacts (<8 Å, |i−j|>4) count long-range residue pairs in spatial proximity — high for tightly packed folds, near zero for rods or random coil. The bounding-box extents give the protein's footprint along x, y, z in Å.

Backbone torsions (φ/ψ). Backbone dihedral angles. Every residue except chain termini has a φ (preceding-C → N → Cα → C) and a ψ (N → Cα → C → next-N). They are reported in degrees following the IUPAC sign convention. Secondary structure is essentially a statement about which (φ, ψ) basin each residue occupies.

Contact-map, Ramachandran, and PAE plots. Plot images: a contact map (which residues are close in 3D, as an N×N binary image), a Ramachandran scatter (backbone torsion angles, revealing secondary-structure composition at a glance), and — for AlphaFold structures — a PAE heatmap (pairwise prediction confidence).

Predicted aligned error. Predicted Aligned Error (PAE) is an AlphaFold confidence matrix: entry (i, j) is the expected error in the position of residue j, in ångströms, when the prediction is superimposed on the true structure at residue i. Low PAE within a block of residues means that block is internally rigid and well-predicted; high PAE between two blocks means their relative placement is uncertain even if each block individually is confident.

Secondary structure (3-state, P-SEA). Three-state secondary structure (P-SEA) collapses the eight DSSP classes into helix (a), strand (b), and coil (c). P-SEA assigns these from Cα geometry alone — distances and angles — without requiring backbone oxygens, so it works on any Cα trace.

Solvent-accessible surface area. Solvent-accessible surface area (SASA) is the area in Å² traced out by the centre of a 1.4 Å probe sphere (a water molecule) rolled over the protein's van der Waals surface (Shrake–Rupley / Lee–Richards construction). Buried residues have near-zero SASA; fully exposed residues can exceed 200 Å². The total SASA scales roughly with the number of surface residues.

Foldseek 3Di. The Foldseek 3Di string encodes local tertiary geometry as a 20-letter alphabet — one character per residue — derived from the relative positions of nearby Cα atoms. Unlike the amino-acid sequence, 3Di is a direct function of the 3D structure, so two proteins with the same fold have similar 3Di strings even at low sequence identity.

B-factor. For experimental (PDB) structures, the B-factor (temperature factor) quantifies the positional spread of each atom in the crystal — a combination of thermal vibration and static disorder — in units of Å². High B-factors mark flexible loops or poorly resolved regions; low B-factors mark the rigid, well-ordered core.

mmCIF coordinates. The mmCIF block holds the 3D Cartesian coordinates of each backbone atom (N, Cα, C, O) in ångströms. mmCIF is the PDB's canonical archive format — a tagged-loop text representation of the atomic model.

InterPro / GO / CATH / organism. Functional annotations link the protein to curated databases. InterPro entries identify conserved domains and families by matching the sequence against member-database signatures (Pfam, PROSITE, CDD, …). Gene Ontology (GO) terms describe molecular function, biological process, and cellular component in a controlled vocabulary. CATH places the structure in a hierarchical fold classification (Class/Architecture/Topology/Homologous-superfamily). The organism is the source species.

Rendered structure images. Structure images are PyMOL renders from six orthogonal camera directions. Cartoon representation draws helices as coils and strands as arrows; sticks shows the backbone as bonds; surface shows the solvent-excluded envelope. Rainbow coloring maps sequence position to hue (blue→red, N→C); chain coloring assigns a distinct color per polypeptide.

Sequence. This is the polypeptide sequence — one letter per residue, N-terminus first. Length ranges from a few dozen residues for small domains to over a thousand for large multi-domain proteins.

Secondary structure (8-state, DSSP). The SS8 string is DSSP's per-residue secondary-structure call. α-helix (H) means an i→i+4 H-bond ladder; β-strand (E) means the residue participates in a β-sheet; 3₁₀ (G) and π (I) are tighter and wider helices; T/S are turns/bends; '-' is loop.

Nearest PDB structures. Structural nearest neighbors (via Foldseek easy-search vs the PDB). Reported per hit: target PDB id, E-value, and alignment TM-score. A TM-score above ~0.5 is the conventional threshold for 'same fold'.